Protein AF-A0AA88V4Z5-F1 (afdb_monomer_lite)

InterPro domains:
  IPR004263 Exostosin-like [PTHR11062] (45-236)
  IPR040911 Exostosin, GT47 domain [PF03016] (46-236)

Sequence (238 aa):
MAVNQLSLLLFRSLLAIATITSAVAGATPYLSPTTLFPNYQKMLTTFKIYTYAPPSQFTPTVTTQPESLFTTSLLASPFVTQDPEEAHLFFLPFHPDLPTRSLARQVRENRQNLPYWNRTLEADHVFLSLSGIDYSSDRNSLELKKNSVQISHFPTTYGHFIPHKDITLPPLNPSPLAHPHAPPANKTAMYLGYMRSDGLPEESSIVNELINDPDFVIESQPSDGLGYMGNSKFCLFV

Structure (mmCIF, N/CA/C/O backbone):
data_AF-A0AA88V4Z5-F1
#
_entry.id   AF-A0AA88V4Z5-F1
#
loop_
_atom_site.group_PDB
_atom_site.id
_atom_site.type_symbol
_atom_site.label_atom_id
_atom_site.label_alt_id
_atom_site.label_comp_id
_atom_site.label_asym_id
_atom_site.label_entity_id
_atom_site.label_seq_id
_atom_site.pdbx_PDB_ins_code
_atom_site.Cartn_x
_atom_site.Cartn_y
_atom_site.Cartn_z
_atom_site.occupancy
_atom_site.B_iso_or_equiv
_atom_site.auth_seq_id
_atom_site.auth_comp_id
_atom_site.auth_asym_id
_atom_site.auth_atom_id
_atom_site.pdbx_PDB_model_num
ATOM 1 N N . MET A 1 1 ? 1.302 -72.164 5.631 1.00 47.47 1 MET A N 1
ATOM 2 C CA . MET A 1 1 ? 1.936 -70.877 5.270 1.00 47.47 1 MET A CA 1
ATOM 3 C C . MET A 1 1 ? 0.871 -69.788 5.288 1.00 47.47 1 MET A C 1
ATOM 5 O O . MET A 1 1 ? 0.237 -69.544 4.275 1.00 47.47 1 MET A O 1
ATOM 9 N N . ALA A 1 2 ? 0.615 -69.196 6.454 1.00 54.47 2 ALA A N 1
ATOM 10 C CA . ALA A 1 2 ? -0.343 -68.103 6.623 1.00 54.47 2 ALA A CA 1
ATOM 11 C C . ALA A 1 2 ? 0.432 -66.837 7.001 1.00 54.47 2 ALA A C 1
ATOM 13 O O . ALA A 1 2 ? 0.341 -66.330 8.114 1.00 54.47 2 ALA A O 1
ATOM 14 N N . VAL A 1 3 ? 1.273 -66.368 6.077 1.00 51.56 3 VAL A N 1
ATOM 15 C CA . VAL A 1 3 ? 1.913 -65.061 6.207 1.00 51.56 3 VAL A CA 1
ATOM 16 C C . VAL A 1 3 ? 0.928 -64.029 5.660 1.00 51.56 3 VAL A C 1
ATOM 18 O O . VAL A 1 3 ? 0.865 -63.738 4.474 1.00 51.56 3 VAL A O 1
ATOM 21 N N . ASN A 1 4 ? 0.151 -63.499 6.603 1.00 57.75 4 ASN A N 1
ATOM 22 C CA . ASN A 1 4 ? 0.172 -62.068 6.875 1.00 57.75 4 ASN A CA 1
ATOM 23 C C . ASN A 1 4 ? -0.562 -61.155 5.870 1.00 57.75 4 ASN A C 1
ATOM 25 O O . ASN A 1 4 ? -0.005 -60.176 5.374 1.00 57.75 4 ASN A O 1
ATOM 29 N N . GLN A 1 5 ? -1.863 -61.404 5.659 1.00 58.75 5 GLN A N 1
ATOM 30 C CA . GLN A 1 5 ? -2.759 -60.405 5.049 1.00 58.75 5 GLN A CA 1
ATOM 31 C C . GLN A 1 5 ? -2.742 -59.063 5.805 1.00 58.75 5 GLN A C 1
ATOM 33 O O . GLN A 1 5 ? -2.861 -58.010 5.184 1.00 58.75 5 GLN A O 1
ATOM 38 N N . LEU A 1 6 ? -2.509 -59.086 7.124 1.00 57.78 6 LEU A N 1
ATOM 39 C CA . LEU A 1 6 ? -2.385 -57.881 7.946 1.00 57.78 6 LEU A CA 1
ATOM 40 C C . LEU A 1 6 ? -1.129 -57.062 7.593 1.00 57.78 6 LEU A C 1
ATOM 42 O O . LEU A 1 6 ? -1.199 -55.841 7.492 1.00 57.78 6 LEU A O 1
ATOM 46 N N . SER A 1 7 ? 0.001 -57.724 7.318 1.00 58.66 7 SER A N 1
ATOM 47 C CA . SER A 1 7 ? 1.228 -57.063 6.846 1.00 58.66 7 SER A CA 1
ATOM 48 C C . SER A 1 7 ? 1.073 -56.464 5.451 1.00 58.66 7 SER A C 1
ATOM 50 O O . SER A 1 7 ? 1.591 -55.377 5.211 1.00 58.66 7 SER A O 1
ATOM 52 N N . LEU A 1 8 ? 0.321 -57.111 4.555 1.00 58.69 8 LEU A N 1
ATOM 53 C CA . LEU A 1 8 ? 0.062 -56.577 3.216 1.00 58.69 8 LEU A CA 1
ATOM 54 C C . LEU A 1 8 ? -0.839 -55.328 3.260 1.00 58.69 8 LEU A C 1
ATOM 56 O O . LEU A 1 8 ? -0.632 -54.386 2.495 1.00 58.69 8 LEU A O 1
ATOM 60 N N . LEU A 1 9 ? -1.809 -55.301 4.181 1.00 58.69 9 LEU A N 1
ATOM 61 C CA . LEU A 1 9 ? -2.682 -54.149 4.428 1.00 58.69 9 LEU A CA 1
ATOM 62 C C . LEU A 1 9 ? -1.917 -52.978 5.063 1.00 58.69 9 LEU A C 1
ATOM 64 O O . LEU A 1 9 ? -2.055 -51.850 4.595 1.00 58.69 9 LEU A O 1
ATOM 68 N N . LEU A 1 10 ? -1.054 -53.250 6.048 1.00 57.78 10 LEU A N 1
ATOM 69 C CA . LEU A 1 10 ? -0.175 -52.248 6.666 1.00 57.78 10 LEU A CA 1
ATOM 70 C C . LEU A 1 10 ? 0.829 -51.661 5.664 1.00 57.78 10 LEU A C 1
ATOM 72 O O . LEU A 1 10 ? 1.075 -50.457 5.663 1.00 57.78 10 LEU A O 1
ATOM 76 N N . PHE A 1 11 ? 1.379 -52.485 4.768 1.00 58.12 11 PHE A N 1
ATOM 77 C CA . PHE A 1 11 ? 2.300 -52.010 3.736 1.00 58.12 11 PHE A CA 1
ATOM 78 C C . PHE A 1 11 ? 1.586 -51.127 2.705 1.00 58.12 11 PHE A C 1
ATOM 80 O O . PHE A 1 11 ? 2.115 -50.093 2.308 1.00 58.12 11 PHE A O 1
ATOM 87 N N . ARG A 1 12 ? 0.347 -51.473 2.325 1.00 55.50 12 ARG A N 1
ATOM 88 C CA . ARG A 1 12 ? -0.484 -50.634 1.446 1.00 55.50 12 ARG A CA 1
ATOM 89 C C . ARG A 1 12 ? -0.914 -49.326 2.111 1.00 55.50 12 ARG A C 1
ATOM 91 O O . ARG A 1 12 ? -0.926 -48.305 1.430 1.00 55.50 12 ARG A O 1
ATOM 98 N N . SER A 1 13 ? -1.211 -49.321 3.414 1.00 57.03 13 SER A N 1
ATOM 99 C CA . SER A 1 13 ? -1.521 -48.079 4.133 1.00 57.03 13 SER A CA 1
ATOM 100 C C . SER A 1 13 ? -0.293 -47.182 4.282 1.00 57.03 13 SER A C 1
ATOM 102 O O . SER A 1 13 ? -0.398 -45.978 4.082 1.00 57.03 13 SER A O 1
ATOM 104 N N . LEU A 1 14 ? 0.883 -47.752 4.566 1.00 53.84 14 LEU A N 1
ATOM 105 C CA . LEU A 1 14 ? 2.141 -47.001 4.649 1.00 53.84 14 LEU A CA 1
ATOM 106 C C . LEU A 1 14 ? 2.545 -46.408 3.294 1.00 53.84 14 LEU A C 1
ATOM 108 O O . LEU A 1 14 ? 2.976 -45.259 3.243 1.00 53.84 14 LEU A O 1
ATOM 112 N N . LEU A 1 15 ? 2.344 -47.146 2.197 1.00 53.41 15 LEU A N 1
ATOM 113 C CA . LEU A 1 15 ? 2.602 -46.641 0.847 1.00 53.41 15 LEU A CA 1
ATOM 114 C C . LEU A 1 15 ? 1.628 -45.516 0.467 1.00 53.41 15 LEU A C 1
ATOM 116 O O . LEU A 1 15 ? 2.058 -44.517 -0.099 1.00 53.41 15 LEU A O 1
ATOM 120 N N . ALA A 1 16 ? 0.349 -45.631 0.848 1.00 50.69 16 ALA A N 1
ATOM 121 C CA . ALA A 1 16 ? -0.643 -44.574 0.652 1.00 50.69 16 ALA A CA 1
ATOM 122 C C . ALA A 1 16 ? -0.295 -43.301 1.448 1.00 50.69 16 ALA A C 1
ATOM 124 O O . ALA A 1 16 ? -0.369 -42.196 0.912 1.00 50.69 16 ALA A O 1
ATOM 125 N N . ILE A 1 17 ? 0.155 -43.443 2.700 1.00 50.66 17 ILE A N 1
ATOM 126 C CA . ILE A 1 17 ? 0.590 -42.313 3.535 1.00 50.66 17 ILE A CA 1
ATOM 127 C C . ILE A 1 17 ? 1.852 -41.655 2.950 1.00 50.66 17 ILE A C 1
ATOM 129 O O . ILE A 1 17 ? 1.919 -40.429 2.894 1.00 50.66 17 ILE A O 1
ATOM 133 N N . ALA A 1 18 ? 2.808 -42.440 2.440 1.00 49.03 18 ALA A N 1
ATOM 134 C CA . ALA A 1 18 ? 4.024 -41.927 1.803 1.00 49.03 18 ALA A CA 1
ATOM 135 C C . ALA A 1 18 ? 3.753 -41.196 0.473 1.00 49.03 18 ALA A C 1
ATOM 137 O O . ALA A 1 18 ? 4.437 -40.222 0.154 1.00 49.03 18 ALA A O 1
ATOM 138 N N . THR A 1 19 ? 2.740 -41.617 -0.294 1.00 46.00 19 THR A N 1
ATOM 139 C CA . THR A 1 19 ? 2.302 -40.901 -1.507 1.00 46.00 19 THR A CA 1
ATOM 140 C C . THR A 1 19 ? 1.543 -39.607 -1.199 1.00 46.00 19 THR A C 1
ATOM 142 O O . THR A 1 19 ? 1.613 -38.661 -1.978 1.00 46.00 19 THR A O 1
ATOM 145 N N . ILE A 1 20 ? 0.856 -39.523 -0.053 1.00 46.56 20 ILE A N 1
ATOM 146 C CA . ILE A 1 20 ? 0.153 -38.300 0.368 1.00 46.56 20 ILE A CA 1
ATOM 147 C C . ILE A 1 20 ? 1.149 -37.249 0.878 1.00 46.56 20 ILE A C 1
ATOM 149 O O . ILE A 1 20 ? 0.998 -36.068 0.574 1.00 46.56 20 ILE A O 1
ATOM 153 N N . THR A 1 21 ? 2.204 -37.647 1.598 1.00 45.34 21 THR A N 1
ATOM 154 C CA . THR A 1 21 ? 3.214 -36.700 2.106 1.00 45.34 21 THR A CA 1
ATOM 155 C C . THR A 1 21 ? 4.129 -36.141 1.016 1.00 45.34 21 THR A C 1
ATOM 157 O O . THR A 1 21 ? 4.573 -35.000 1.124 1.00 45.34 21 THR A O 1
ATOM 160 N N . SER A 1 22 ? 4.374 -36.890 -0.061 1.00 45.12 22 SER A N 1
ATOM 161 C CA . SER A 1 22 ? 5.222 -36.441 -1.177 1.00 45.12 22 SER A CA 1
ATOM 162 C C . SER A 1 22 ? 4.511 -35.495 -2.155 1.00 45.12 22 SER A C 1
ATOM 164 O O . SER A 1 22 ? 5.173 -34.664 -2.772 1.00 45.12 22 SER A O 1
ATOM 166 N N . ALA A 1 23 ? 3.176 -35.526 -2.237 1.00 45.12 23 ALA A N 1
ATOM 167 C CA . ALA A 1 23 ? 2.403 -34.569 -3.037 1.00 45.12 23 ALA A CA 1
ATOM 168 C C . ALA A 1 23 ? 2.295 -33.170 -2.391 1.00 45.12 23 ALA A C 1
ATOM 170 O O . ALA A 1 23 ? 2.072 -32.183 -3.088 1.00 45.12 23 ALA A O 1
ATOM 171 N N . VAL A 1 24 ? 2.477 -33.064 -1.069 1.00 48.62 24 VAL A N 1
ATOM 172 C CA . VAL A 1 24 ? 2.374 -31.795 -0.317 1.00 48.62 24 VAL A CA 1
ATOM 173 C C . VAL A 1 24 ? 3.693 -31.006 -0.312 1.00 48.62 24 VAL A C 1
ATOM 175 O O . VAL A 1 24 ? 3.704 -29.817 -0.014 1.00 48.62 24 VAL A O 1
ATOM 178 N N . ALA A 1 25 ? 4.813 -31.625 -0.695 1.00 49.62 25 ALA A N 1
ATOM 179 C CA . ALA A 1 25 ? 6.139 -31.009 -0.601 1.00 49.62 25 ALA A CA 1
ATOM 180 C C . ALA A 1 25 ? 6.528 -30.101 -1.792 1.00 49.62 25 ALA A C 1
ATOM 182 O O . ALA A 1 25 ? 7.633 -29.566 -1.799 1.00 49.62 25 ALA A O 1
ATOM 183 N N . GLY A 1 26 ? 5.669 -29.938 -2.806 1.00 52.84 26 GLY A N 1
ATOM 184 C CA . GLY A 1 26 ? 6.081 -29.365 -4.098 1.00 52.84 26 GLY A CA 1
ATOM 185 C C . GLY A 1 26 ? 5.615 -27.945 -4.429 1.00 52.84 26 GLY A C 1
ATOM 186 O O . GLY A 1 26 ? 6.200 -27.324 -5.310 1.00 52.84 26 GLY A O 1
ATOM 187 N N . ALA A 1 27 ? 4.584 -27.411 -3.771 1.00 47.66 27 ALA A N 1
ATOM 188 C CA . ALA A 1 27 ? 4.047 -26.095 -4.116 1.00 47.66 27 ALA A CA 1
ATOM 189 C C . ALA A 1 27 ? 4.123 -25.164 -2.910 1.00 47.66 27 ALA A C 1
ATOM 191 O O . ALA A 1 27 ? 3.498 -25.411 -1.878 1.00 47.66 27 ALA A O 1
ATOM 192 N N . THR A 1 28 ? 4.890 -24.080 -3.042 1.00 51.41 28 THR A N 1
ATOM 193 C CA . THR A 1 28 ? 4.849 -22.997 -2.061 1.00 51.41 28 THR A CA 1
ATOM 194 C C . THR A 1 28 ? 3.406 -22.474 -1.976 1.00 51.41 28 THR A C 1
ATOM 196 O O . THR A 1 28 ? 2.699 -22.467 -2.991 1.00 51.41 28 THR A O 1
ATOM 199 N N . PRO A 1 29 ? 2.936 -22.023 -0.799 1.00 50.34 29 PRO A N 1
ATOM 200 C CA . PRO A 1 29 ? 1.556 -21.557 -0.616 1.00 50.34 29 PRO A CA 1
ATOM 201 C C . PRO A 1 29 ? 1.127 -20.482 -1.631 1.00 50.34 29 PRO A C 1
ATOM 203 O O . PRO A 1 29 ? -0.054 -20.335 -1.922 1.00 50.34 29 PRO A O 1
ATOM 206 N N . TYR A 1 30 ? 2.098 -19.753 -2.185 1.00 45.88 30 TYR A N 1
ATOM 207 C CA . TYR A 1 30 ? 1.914 -18.669 -3.145 1.00 45.88 30 TYR A CA 1
ATOM 208 C C . TYR A 1 30 ? 1.779 -19.121 -4.610 1.00 45.88 30 TYR A C 1
ATOM 210 O O . TYR A 1 30 ? 1.342 -18.332 -5.440 1.00 45.88 30 TYR A O 1
ATOM 218 N N . LEU A 1 31 ? 2.142 -20.365 -4.949 1.00 44.66 31 LEU A N 1
ATOM 219 C CA . LEU A 1 31 ? 2.149 -20.881 -6.330 1.00 44.66 31 LEU A CA 1
ATOM 220 C C . LEU A 1 31 ? 1.059 -21.921 -6.605 1.00 44.66 31 LEU A C 1
ATOM 222 O O . LEU A 1 31 ? 0.917 -22.391 -7.731 1.00 44.66 31 LEU A O 1
ATOM 226 N N . SER A 1 32 ? 0.286 -22.291 -5.589 1.00 47.22 32 SER A N 1
ATOM 227 C CA . SER A 1 32 ? -0.832 -23.213 -5.728 1.00 47.22 32 SER A CA 1
ATOM 228 C C . SER A 1 32 ? -2.128 -22.423 -5.936 1.00 47.22 32 SER A C 1
ATOM 230 O O . SER A 1 32 ? -2.599 -21.773 -4.998 1.00 47.22 32 SER A O 1
ATOM 232 N N . PRO A 1 33 ? -2.772 -22.505 -7.118 1.00 50.09 33 PRO A N 1
ATOM 233 C CA . PRO A 1 33 ? -4.077 -21.884 -7.343 1.00 50.09 33 PRO A CA 1
ATOM 234 C C . PRO A 1 33 ? -5.101 -22.366 -6.310 1.00 50.09 33 PRO A C 1
ATOM 236 O O . PRO A 1 33 ? -5.931 -21.597 -5.843 1.00 50.09 33 PRO A O 1
ATOM 239 N N . THR A 1 34 ? -4.992 -23.626 -5.876 1.00 53.81 34 THR A N 1
ATOM 240 C CA . THR A 1 34 ? -5.849 -24.213 -4.837 1.00 53.81 34 THR A CA 1
ATOM 241 C C . THR A 1 34 ? -5.626 -23.645 -3.433 1.00 53.81 34 THR A C 1
ATOM 243 O O . THR A 1 34 ? -6.523 -23.751 -2.603 1.00 53.81 34 THR A O 1
ATOM 246 N N . THR A 1 35 ? -4.482 -23.011 -3.157 1.00 53.09 35 THR A N 1
ATOM 247 C CA . THR A 1 35 ? -4.238 -22.299 -1.890 1.00 53.09 35 THR A CA 1
ATOM 248 C C . THR A 1 35 ? -4.858 -20.894 -1.896 1.00 53.09 35 THR A C 1
ATOM 250 O O . THR A 1 35 ? -5.197 -20.376 -0.834 1.00 53.09 35 THR A O 1
ATOM 253 N N . LEU A 1 36 ? -5.070 -20.303 -3.081 1.00 52.56 36 LEU A N 1
ATOM 254 C CA . LEU A 1 36 ? -5.568 -18.934 -3.292 1.00 52.56 36 LEU A CA 1
ATOM 255 C C . LEU A 1 36 ? -6.948 -18.855 -4.002 1.00 52.56 36 LEU A C 1
ATOM 257 O O . LEU A 1 36 ? -7.293 -17.817 -4.563 1.00 52.56 36 LEU A O 1
ATOM 261 N N . PHE A 1 37 ? -7.789 -19.897 -3.921 1.00 57.19 37 PHE A N 1
ATOM 262 C CA . PHE A 1 37 ? -9.215 -19.865 -4.321 1.00 57.19 37 PHE A CA 1
ATOM 263 C C . PHE A 1 37 ? -10.155 -19.947 -3.092 1.00 57.19 37 PHE A C 1
ATOM 265 O O . PHE A 1 37 ? -9.867 -20.660 -2.136 1.00 57.19 37 PHE A O 1
ATOM 272 N N . PRO A 1 38 ? -11.346 -19.316 -3.111 1.00 53.94 38 PRO A N 1
ATOM 273 C CA . PRO A 1 38 ? -11.623 -17.918 -2.841 1.00 53.94 38 PRO A CA 1
ATOM 274 C C . PRO A 1 38 ? -12.322 -17.769 -1.478 1.00 53.94 38 PRO A C 1
ATOM 276 O O . PRO A 1 38 ? -13.546 -17.849 -1.382 1.00 53.94 38 PRO A O 1
ATOM 279 N N . ASN A 1 39 ? -11.587 -17.397 -0.431 1.00 65.50 39 ASN A N 1
ATOM 280 C CA . ASN A 1 39 ? -12.240 -16.746 0.709 1.00 65.50 39 ASN A CA 1
ATOM 281 C C . ASN A 1 39 ? -12.591 -15.287 0.389 1.00 65.50 39 ASN A C 1
ATOM 283 O O . ASN A 1 39 ? -12.909 -14.542 1.299 1.00 65.50 39 ASN A O 1
ATOM 287 N N . TYR A 1 40 ? -12.551 -14.866 -0.882 1.00 75.31 40 TYR A N 1
ATOM 288 C CA . TYR A 1 40 ? -12.901 -13.514 -1.311 1.00 75.31 40 TYR A CA 1
ATOM 289 C C . TYR A 1 40 ? -14.275 -13.098 -0.781 1.00 75.31 40 TYR A C 1
ATOM 291 O O . TYR A 1 40 ? -14.387 -12.056 -0.154 1.00 75.31 40 TYR A O 1
ATOM 299 N N . GLN A 1 41 ? -15.291 -13.955 -0.923 1.00 81.06 41 GLN A N 1
ATOM 300 C CA . GLN A 1 41 ? -16.634 -13.669 -0.402 1.00 81.06 41 GLN A CA 1
ATOM 301 C C . GLN A 1 41 ? -16.648 -13.525 1.125 1.00 81.06 41 GLN A C 1
ATOM 303 O O . GLN A 1 41 ? -17.302 -12.636 1.659 1.00 81.06 41 GLN A O 1
ATOM 308 N N . LYS A 1 42 ? -15.879 -14.355 1.841 1.00 85.56 42 LYS A N 1
ATOM 309 C CA . LYS A 1 42 ? -15.724 -14.217 3.291 1.00 85.56 42 LYS A CA 1
ATOM 310 C C . LYS A 1 42 ? -14.997 -12.920 3.638 1.00 85.56 42 LYS A C 1
ATOM 312 O O . LYS A 1 42 ? -15.505 -12.160 4.447 1.00 85.56 42 LYS A O 1
ATOM 317 N N . MET A 1 43 ? -13.883 -12.629 2.971 1.00 88.38 43 MET A N 1
ATOM 318 C CA . MET A 1 43 ? -13.082 -11.412 3.102 1.00 88.38 43 MET A CA 1
ATOM 319 C C . MET A 1 43 ? -13.944 -10.162 2.898 1.00 88.38 43 MET A C 1
ATOM 321 O O . MET A 1 43 ? -13.906 -9.291 3.755 1.00 88.38 43 MET A O 1
ATOM 325 N N . LEU A 1 44 ? -14.819 -10.126 1.883 1.00 86.81 44 LEU A N 1
ATOM 326 C CA . LEU A 1 44 ? -15.784 -9.035 1.670 1.00 86.81 44 LEU A CA 1
ATOM 327 C C . LEU A 1 44 ? -16.639 -8.714 2.906 1.00 86.81 44 LEU A C 1
ATOM 329 O O . LEU A 1 44 ? -17.056 -7.572 3.082 1.00 86.81 44 LEU A O 1
ATOM 333 N N . THR A 1 45 ? -16.902 -9.711 3.752 1.00 89.00 45 THR A N 1
ATOM 334 C CA . THR A 1 45 ? -17.736 -9.566 4.954 1.00 89.00 45 THR A CA 1
ATOM 335 C C . THR A 1 45 ? -16.934 -9.450 6.251 1.00 89.00 45 THR A C 1
ATOM 337 O O . THR A 1 45 ? -17.346 -8.726 7.156 1.00 89.00 45 THR A O 1
ATOM 340 N N . THR A 1 46 ? -15.797 -10.144 6.358 1.00 92.94 46 THR A N 1
ATOM 341 C CA . THR A 1 46 ? -15.034 -10.278 7.605 1.00 92.94 46 THR A CA 1
ATOM 342 C C . THR A 1 46 ? -13.843 -9.350 7.681 1.00 92.94 46 THR A C 1
ATOM 344 O O . THR A 1 46 ? -13.416 -9.025 8.778 1.00 92.94 46 THR A O 1
ATOM 347 N N . PHE A 1 47 ? -13.260 -8.966 6.548 1.00 94.81 47 PHE A N 1
ATOM 348 C CA . PHE A 1 47 ? -12.079 -8.122 6.550 1.00 94.81 47 PHE A CA 1
ATOM 349 C C . PHE A 1 47 ? -12.464 -6.698 6.913 1.00 94.81 47 PHE A C 1
ATOM 351 O O . PHE A 1 47 ? -13.396 -6.128 6.342 1.00 94.81 47 PHE A O 1
ATOM 358 N N . LYS A 1 48 ? -11.746 -6.144 7.886 1.00 97.19 48 LYS A N 1
ATOM 359 C CA . LYS A 1 48 ? -12.030 -4.828 8.437 1.00 97.19 48 LYS A CA 1
ATOM 360 C C . LYS A 1 48 ? -10.778 -3.980 8.505 1.00 97.19 48 LYS A C 1
ATOM 362 O O . LYS A 1 48 ? -9.716 -4.457 8.899 1.00 97.19 48 LYS A O 1
ATOM 367 N N . ILE A 1 49 ? -10.934 -2.720 8.142 1.00 96.44 49 ILE A N 1
ATOM 368 C CA . ILE A 1 49 ? -9.908 -1.695 8.154 1.00 96.44 49 ILE A CA 1
ATOM 369 C C . ILE A 1 49 ? -10.403 -0.589 9.078 1.00 96.44 4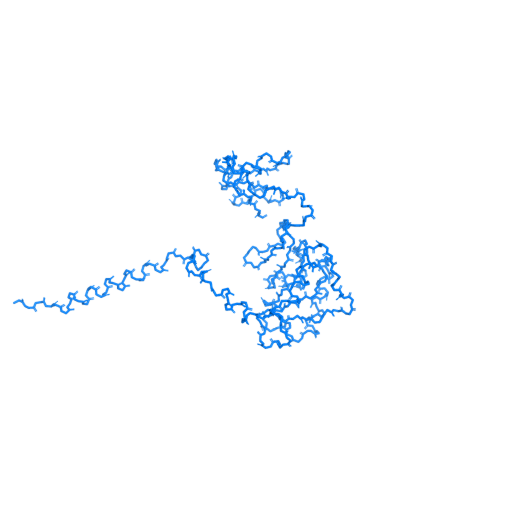9 ILE A C 1
ATOM 371 O O . ILE A 1 49 ? -11.445 0.016 8.825 1.00 96.44 49 ILE A O 1
ATOM 375 N N . TYR A 1 50 ? -9.661 -0.317 10.144 1.00 95.31 50 TYR A N 1
ATOM 376 C CA . TYR A 1 50 ? -9.912 0.859 10.965 1.00 95.31 50 TYR A CA 1
ATOM 377 C C . TYR A 1 50 ? -9.178 2.045 10.361 1.00 95.31 50 TYR A C 1
ATOM 379 O O . TYR A 1 50 ? -7.988 1.977 10.055 1.00 95.31 50 TYR A O 1
ATOM 387 N N . THR A 1 51 ? -9.878 3.154 10.193 1.00 92.19 51 THR A N 1
ATOM 388 C CA . THR A 1 51 ? -9.303 4.377 9.638 1.00 92.19 51 THR A CA 1
ATOM 389 C C . THR A 1 51 ? -9.022 5.342 10.775 1.00 92.19 51 THR A C 1
ATOM 391 O O . THR A 1 51 ? -9.951 5.743 11.479 1.00 92.19 51 THR A O 1
ATOM 394 N N . TYR A 1 52 ? -7.766 5.754 10.955 1.00 88.75 52 TYR A N 1
ATOM 395 C CA . TYR A 1 52 ? -7.505 6.859 11.873 1.00 88.75 52 TYR A CA 1
ATOM 396 C C . TYR A 1 52 ? -8.171 8.132 11.363 1.00 88.75 52 TYR A C 1
ATOM 398 O O . TYR A 1 52 ? -8.247 8.365 10.154 1.00 88.75 52 TYR A O 1
ATOM 406 N N . ALA A 1 53 ? -8.637 8.961 12.297 1.00 79.62 53 ALA A N 1
ATOM 407 C CA . ALA A 1 53 ? -9.185 10.254 11.944 1.00 79.62 53 ALA A CA 1
ATOM 408 C C . ALA A 1 53 ? -8.110 11.061 11.195 1.00 79.62 53 ALA A C 1
ATOM 410 O O . ALA A 1 53 ? -6.982 11.173 11.691 1.00 79.62 53 ALA A O 1
ATOM 411 N N . PRO A 1 54 ? -8.427 11.611 10.011 1.00 66.00 54 PRO A N 1
ATOM 412 C CA . PRO A 1 54 ? -7.515 12.521 9.354 1.00 66.00 54 PRO A CA 1
ATOM 413 C C . PRO A 1 54 ? -7.196 13.697 10.281 1.00 66.00 54 PRO A C 1
ATOM 415 O O . PRO A 1 54 ? -8.085 14.156 11.009 1.00 66.00 54 PRO A O 1
ATOM 418 N N . PRO A 1 55 ? -5.968 14.245 10.248 1.00 55.22 55 PRO A N 1
ATOM 419 C 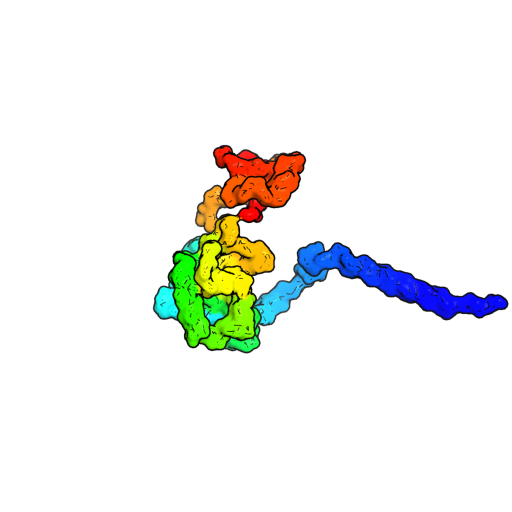CA . PRO A 1 55 ? -5.760 15.582 10.786 1.00 55.22 55 PRO A CA 1
ATOM 420 C C . PRO A 1 55 ? -6.784 16.520 10.130 1.00 55.22 55 PRO A C 1
ATOM 422 O O . PRO A 1 55 ? -7.127 16.330 8.964 1.00 55.22 55 PRO A O 1
ATOM 425 N N . SER A 1 56 ? -7.280 17.520 10.864 1.00 49.31 56 SER A N 1
ATOM 426 C CA . SER A 1 56 ? -8.426 18.397 10.531 1.00 49.31 56 SER A CA 1
ATOM 427 C C . SER A 1 56 ? -8.380 19.130 9.172 1.00 49.31 56 SER A C 1
ATOM 429 O O . SER A 1 56 ? -9.283 19.893 8.846 1.00 49.31 56 SER A O 1
ATOM 431 N N . GLN A 1 57 ? -7.343 18.894 8.373 1.00 49.03 57 GLN A N 1
ATOM 432 C CA . GLN A 1 57 ? -7.056 19.475 7.067 1.00 49.03 57 GLN A CA 1
ATOM 433 C C . GLN A 1 57 ? -7.226 18.472 5.911 1.00 49.03 57 GLN A C 1
ATOM 435 O O . GLN A 1 57 ? -7.248 18.881 4.753 1.00 49.03 57 GLN A O 1
ATOM 440 N N . PHE A 1 58 ? -7.357 17.170 6.190 1.00 53.78 58 PHE A N 1
ATOM 441 C CA . PHE A 1 58 ? -7.494 16.142 5.159 1.00 53.78 58 PHE A CA 1
ATOM 442 C C . PHE A 1 58 ? -8.977 15.867 4.898 1.00 53.78 58 PHE A C 1
ATOM 444 O O . PHE A 1 58 ? -9.581 14.948 5.449 1.00 53.78 58 PHE A O 1
ATOM 451 N N . THR A 1 59 ? -9.585 16.709 4.067 1.00 54.47 59 THR A N 1
ATOM 452 C CA . THR A 1 59 ? -10.874 16.386 3.449 1.00 54.47 59 THR A CA 1
ATOM 453 C C . THR A 1 59 ? -10.583 15.703 2.116 1.00 54.47 59 THR A C 1
ATOM 455 O O . THR A 1 59 ? -10.034 16.352 1.221 1.00 54.47 59 THR A O 1
ATOM 458 N N . PRO A 1 60 ? -10.889 14.400 1.955 1.00 54.81 60 PRO A N 1
ATOM 459 C CA . PRO A 1 60 ? -10.746 13.747 0.665 1.00 54.81 60 PRO A CA 1
ATOM 460 C C . PRO A 1 60 ? -11.715 14.420 -0.307 1.00 54.81 60 PRO A C 1
ATOM 462 O O . PRO A 1 60 ? -12.924 14.211 -0.273 1.00 54.81 60 PRO A O 1
ATOM 465 N N . THR A 1 61 ? -11.174 15.305 -1.137 1.00 52.72 61 THR A N 1
ATOM 466 C CA . THR A 1 61 ? -11.906 15.894 -2.253 1.00 52.72 61 THR A CA 1
ATOM 467 C C . THR A 1 61 ? -11.921 14.847 -3.353 1.00 52.72 61 THR A C 1
ATOM 469 O O . THR A 1 61 ? -10.863 14.310 -3.679 1.00 52.72 61 THR A O 1
ATOM 472 N N . VAL A 1 62 ? -13.094 14.541 -3.912 1.00 57.12 62 VAL A N 1
ATOM 473 C CA . VAL A 1 62 ? -13.217 13.602 -5.035 1.00 57.12 62 VAL A CA 1
ATOM 474 C C . VAL A 1 62 ? -12.521 14.222 -6.249 1.00 57.12 62 VAL A C 1
ATOM 476 O O . VAL A 1 62 ? -13.065 15.113 -6.899 1.00 57.12 62 VAL A O 1
ATOM 479 N N . THR A 1 63 ? -11.295 13.781 -6.523 1.00 61.81 63 THR A N 1
ATOM 480 C CA . THR A 1 63 ? -10.524 14.127 -7.721 1.00 61.81 63 THR A CA 1
ATOM 481 C C . THR A 1 63 ? -10.426 12.895 -8.617 1.00 61.81 63 THR A C 1
ATOM 483 O O . THR A 1 63 ? -10.703 11.772 -8.197 1.00 61.81 63 THR A O 1
ATOM 486 N N . THR A 1 64 ? -10.038 13.079 -9.877 1.00 62.84 64 THR A N 1
ATOM 487 C CA . THR A 1 64 ? -9.815 11.967 -10.818 1.00 62.84 64 THR A CA 1
ATOM 488 C C . THR A 1 64 ? -8.501 11.221 -10.571 1.00 62.84 64 THR A C 1
ATOM 490 O O . THR A 1 64 ? -8.156 10.322 -11.336 1.00 62.84 64 THR A O 1
ATOM 493 N N . GLN A 1 65 ? -7.749 11.583 -9.529 1.00 79.00 65 GLN A N 1
ATOM 494 C CA . GLN A 1 65 ? -6.474 10.949 -9.222 1.00 79.00 65 GLN A CA 1
ATOM 495 C C . GLN A 1 65 ? -6.690 9.606 -8.487 1.00 79.00 65 GLN A C 1
ATOM 497 O O . GLN A 1 65 ? -7.583 9.516 -7.636 1.00 79.00 65 GLN A O 1
ATOM 502 N N . PRO A 1 66 ? -5.898 8.552 -8.776 1.00 83.75 66 PRO A N 1
ATOM 503 C CA . PRO A 1 66 ? -6.065 7.217 -8.211 1.00 83.75 66 PRO A CA 1
ATOM 504 C C . PRO A 1 66 ? -6.089 7.182 -6.688 1.00 83.75 66 PRO A C 1
ATOM 506 O O . PRO A 1 66 ? -6.829 6.393 -6.115 1.00 83.75 66 PRO A O 1
ATOM 509 N N . GLU A 1 67 ? -5.314 8.030 -6.021 1.00 84.75 67 GLU A N 1
ATOM 510 C CA . GLU A 1 67 ? -5.229 8.111 -4.565 1.00 84.75 67 GLU A CA 1
ATOM 511 C C . GLU A 1 67 ? -6.516 8.660 -3.939 1.00 84.75 67 GLU A C 1
ATOM 513 O O . GLU A 1 67 ? -6.971 8.150 -2.910 1.00 84.75 67 GLU A O 1
ATOM 518 N N . SER A 1 68 ? -7.150 9.644 -4.586 1.00 83.94 68 SER A N 1
ATOM 519 C CA . SER A 1 68 ? -8.444 10.181 -4.155 1.00 83.94 68 SER A CA 1
ATOM 520 C C . SER A 1 68 ? -9.560 9.168 -4.397 1.00 83.94 68 SER A C 1
ATOM 522 O O . SER A 1 68 ? -10.378 8.922 -3.506 1.00 83.94 68 SER A O 1
ATOM 524 N N . LEU A 1 69 ? -9.551 8.507 -5.561 1.00 85.19 69 LEU A N 1
ATOM 525 C CA . LEU A 1 69 ? -10.491 7.433 -5.880 1.00 85.19 69 LEU A CA 1
ATOM 526 C C . LEU A 1 69 ? -10.347 6.253 -4.917 1.00 85.19 69 LEU A C 1
ATOM 528 O O . LEU A 1 69 ? -11.356 5.765 -4.408 1.00 85.19 69 LEU A O 1
ATOM 532 N N . PHE A 1 70 ? -9.117 5.825 -4.627 1.00 88.38 70 PHE A N 1
ATOM 533 C CA . PHE A 1 70 ? -8.829 4.773 -3.655 1.00 88.38 70 PHE A CA 1
ATOM 534 C C . PHE A 1 70 ? -9.358 5.152 -2.275 1.00 88.38 70 PHE A C 1
ATOM 536 O O . PHE A 1 70 ? -10.127 4.393 -1.693 1.00 88.38 70 PHE A O 1
ATOM 543 N N . THR A 1 71 ? -9.006 6.342 -1.780 1.00 87.69 71 THR A N 1
ATOM 544 C CA . THR A 1 71 ? -9.415 6.795 -0.445 1.00 87.69 71 THR A CA 1
ATOM 545 C C . THR A 1 71 ? -10.934 6.895 -0.344 1.00 87.69 71 THR A C 1
ATOM 547 O O . THR A 1 71 ? -11.524 6.351 0.583 1.00 87.69 71 THR A O 1
ATOM 550 N N . THR A 1 72 ? -11.592 7.518 -1.325 1.00 86.75 72 THR A N 1
ATOM 551 C CA . THR A 1 72 ? -13.057 7.652 -1.349 1.00 86.75 72 THR A CA 1
ATOM 552 C C . THR A 1 72 ? -13.741 6.287 -1.419 1.00 86.75 72 THR A C 1
ATOM 554 O O . THR A 1 72 ? -14.694 6.036 -0.684 1.00 86.75 72 THR A O 1
ATOM 557 N N . SER A 1 73 ? -13.233 5.378 -2.256 1.00 89.25 73 SER A N 1
ATOM 558 C CA . SER A 1 73 ? -13.785 4.026 -2.397 1.00 89.25 73 SER A CA 1
ATOM 559 C C . SER A 1 73 ? -13.591 3.198 -1.131 1.00 89.25 73 SER A C 1
ATOM 561 O O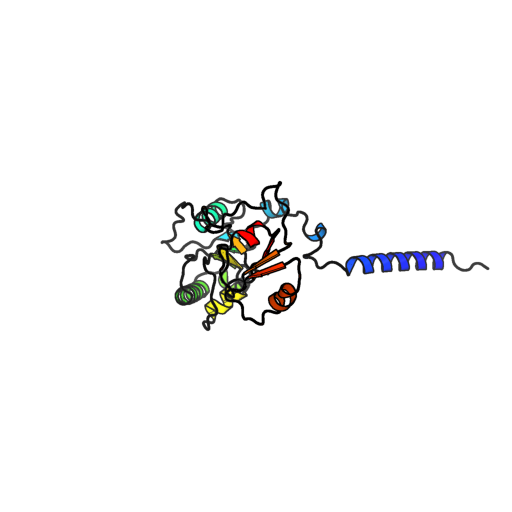 . SER A 1 73 ? -14.518 2.512 -0.713 1.00 89.25 73 SER A O 1
ATOM 563 N N . LEU A 1 74 ? -12.417 3.285 -0.495 1.00 90.19 74 LEU A N 1
ATOM 564 C CA . LEU A 1 74 ? -12.129 2.629 0.777 1.00 90.19 74 LEU A CA 1
ATOM 565 C C . LEU A 1 74 ? -13.078 3.137 1.864 1.00 90.19 74 LEU A C 1
ATOM 567 O O . LEU A 1 74 ? -13.729 2.324 2.511 1.00 90.19 74 LEU A O 1
ATOM 571 N N . LEU A 1 75 ? -13.210 4.456 2.021 1.00 89.12 75 LEU A N 1
ATOM 572 C CA . LEU A 1 75 ? -14.074 5.062 3.038 1.00 89.12 75 LEU A CA 1
ATOM 573 C C . LEU A 1 75 ? -15.564 4.735 2.841 1.00 89.12 75 LEU A C 1
ATOM 575 O O . LEU A 1 75 ? -16.298 4.646 3.820 1.00 89.12 75 LEU A O 1
ATOM 579 N N . ALA A 1 76 ? -16.002 4.523 1.598 1.00 88.94 76 ALA A N 1
ATOM 580 C CA . ALA A 1 76 ? -17.366 4.105 1.267 1.00 88.94 76 ALA A CA 1
ATOM 581 C C . ALA A 1 76 ? -17.575 2.575 1.283 1.00 88.94 76 ALA A C 1
ATOM 583 O O . ALA A 1 76 ? -18.693 2.101 1.070 1.00 88.94 76 ALA A O 1
ATOM 584 N N . SER A 1 77 ? -16.516 1.788 1.489 1.00 90.38 77 SER A N 1
ATOM 585 C CA . SER A 1 77 ? -16.563 0.327 1.401 1.00 90.38 77 SER A CA 1
ATOM 586 C C . SER A 1 77 ? -17.104 -0.331 2.682 1.00 90.38 77 SER A C 1
ATOM 588 O O . SER A 1 77 ? -16.979 0.229 3.773 1.00 90.38 77 SER A O 1
ATOM 590 N N . PRO A 1 78 ? -17.613 -1.577 2.601 1.00 92.19 78 PRO A N 1
ATOM 591 C CA . PRO A 1 78 ? -17.992 -2.358 3.785 1.00 92.19 78 PRO A CA 1
ATOM 592 C C . PRO A 1 78 ? -16.792 -2.813 4.638 1.00 92.19 78 PRO A C 1
ATOM 594 O O . PRO A 1 78 ? -16.986 -3.443 5.684 1.00 92.19 78 PRO A O 1
ATOM 597 N N . PHE A 1 79 ? -15.561 -2.530 4.198 1.00 95.19 79 PHE A N 1
ATOM 598 C CA . PHE A 1 79 ? -14.350 -2.871 4.935 1.00 95.19 79 PHE A CA 1
ATOM 599 C C . PHE A 1 79 ? -14.100 -1.922 6.103 1.00 95.19 79 PHE A C 1
ATOM 601 O O . PHE A 1 79 ? -13.419 -2.308 7.042 1.00 95.19 79 PHE A O 1
ATOM 608 N N . VAL A 1 80 ? -14.630 -0.699 6.093 1.00 94.81 80 VAL A N 1
ATOM 609 C CA . VAL A 1 80 ? -14.364 0.246 7.185 1.00 94.81 80 VAL A CA 1
ATOM 610 C C . VAL A 1 80 ? -15.069 -0.198 8.463 1.00 94.81 80 VAL A C 1
ATOM 612 O O . VAL A 1 80 ? -16.248 -0.555 8.447 1.00 94.81 80 VAL A O 1
ATOM 615 N N . THR A 1 81 ? -14.347 -0.151 9.580 1.00 94.69 81 THR A N 1
ATOM 616 C CA . THR A 1 81 ? -14.905 -0.328 10.924 1.00 94.69 81 THR A CA 1
ATOM 617 C C . THR A 1 81 ? -14.564 0.862 11.816 1.00 94.69 81 THR A C 1
ATOM 619 O O . THR A 1 81 ? -13.533 1.512 11.643 1.00 94.69 81 THR A O 1
ATOM 622 N N . GLN A 1 82 ? -15.450 1.143 12.770 1.00 91.19 82 GLN A N 1
ATOM 623 C CA . GLN A 1 82 ? -15.205 2.078 13.871 1.00 91.19 82 GLN A CA 1
ATOM 624 C C . GLN A 1 82 ? -14.686 1.358 15.122 1.00 91.19 82 GLN A C 1
ATOM 626 O O . GLN A 1 82 ? -14.229 2.021 16.049 1.00 91.19 82 GLN A O 1
ATOM 631 N N . ASP A 1 83 ? -14.754 0.023 15.150 1.00 93.94 83 ASP A N 1
ATOM 632 C CA . ASP A 1 83 ? -14.213 -0.792 16.231 1.00 93.94 83 ASP A CA 1
ATOM 633 C C . ASP A 1 83 ? -12.786 -1.257 15.874 1.00 93.94 83 ASP A C 1
ATOM 635 O O . ASP A 1 83 ? -12.607 -2.084 14.974 1.00 93.94 83 ASP A O 1
ATOM 639 N N . PRO A 1 84 ? -11.749 -0.727 16.541 1.00 92.94 84 PRO A N 1
ATOM 640 C CA . PRO A 1 84 ? -10.363 -1.107 16.284 1.00 92.94 84 PRO A CA 1
ATOM 641 C C . PRO A 1 84 ? -10.038 -2.556 16.682 1.00 92.94 84 PRO A C 1
ATOM 643 O O . PRO A 1 84 ? -9.055 -3.105 16.175 1.00 92.94 84 PRO A O 1
ATOM 646 N N . GLU A 1 85 ? -10.844 -3.192 17.539 1.00 93.31 85 GLU A N 1
ATOM 647 C CA . GLU A 1 85 ? -10.658 -4.595 17.939 1.00 93.31 85 GLU A CA 1
ATOM 648 C C . GLU A 1 85 ? -11.103 -5.572 16.839 1.00 93.31 85 GLU A C 1
ATOM 650 O O . GLU A 1 85 ? -10.565 -6.672 16.723 1.00 93.31 85 GLU A O 1
ATOM 655 N N . GLU A 1 86 ? -12.027 -5.160 15.966 1.00 95.00 86 GLU A N 1
ATOM 656 C CA . GLU A 1 86 ? -12.410 -5.933 14.776 1.00 95.00 86 GLU A CA 1
ATOM 657 C C . GLU A 1 86 ? -11.434 -5.735 13.602 1.00 95.00 86 GLU A C 1
ATOM 659 O O . GLU A 1 86 ? -11.492 -6.448 12.594 1.00 95.00 86 GLU A O 1
ATOM 664 N N . ALA A 1 87 ? -10.553 -4.736 13.695 1.00 96.06 87 ALA A N 1
ATOM 665 C CA . ALA A 1 87 ? -9.726 -4.287 12.588 1.00 96.06 87 ALA A CA 1
ATOM 666 C C . ALA A 1 87 ? -8.536 -5.213 12.323 1.00 96.06 87 ALA A C 1
ATOM 668 O O . ALA A 1 87 ? -7.684 -5.448 13.183 1.00 96.06 87 ALA A O 1
ATOM 669 N N . HIS A 1 88 ? -8.426 -5.646 11.071 1.00 95.69 88 HIS A N 1
ATOM 670 C CA . HIS A 1 88 ? -7.309 -6.434 10.562 1.00 95.69 88 HIS A CA 1
ATOM 671 C C . HIS A 1 88 ? -6.156 -5.536 10.115 1.00 95.69 88 HIS A C 1
ATOM 673 O O . HIS A 1 88 ? -5.003 -5.905 10.297 1.00 95.69 88 HIS A O 1
ATOM 679 N N . LEU A 1 89 ? -6.476 -4.369 9.545 1.00 96.25 89 LEU A N 1
ATOM 680 C CA . LEU A 1 89 ? -5.509 -3.348 9.150 1.00 96.25 89 LEU A CA 1
ATOM 681 C C . LEU A 1 89 ? -5.925 -1.968 9.660 1.00 96.25 89 LEU A C 1
ATOM 683 O O . LEU A 1 89 ? -7.108 -1.696 9.885 1.00 96.25 89 LEU A O 1
ATOM 687 N N . PHE A 1 90 ? -4.946 -1.078 9.765 1.00 95.81 90 PHE A N 1
ATOM 688 C CA . PHE A 1 90 ? -5.134 0.325 10.091 1.00 95.81 90 PHE A CA 1
ATOM 689 C C . PHE A 1 90 ? -4.738 1.222 8.932 1.00 95.81 90 PHE A C 1
ATOM 691 O O . PHE A 1 90 ? -3.576 1.266 8.536 1.00 95.81 90 PHE A O 1
ATOM 698 N N . PHE A 1 91 ? -5.684 1.998 8.423 1.00 94.38 91 PHE A N 1
ATOM 699 C CA . PHE A 1 91 ? -5.398 2.975 7.387 1.00 94.38 91 PHE A CA 1
ATOM 700 C C . PHE A 1 91 ? -4.932 4.304 7.987 1.00 94.38 91 PHE A C 1
ATOM 702 O O . PHE A 1 91 ? -5.597 4.889 8.851 1.00 94.38 91 PHE A O 1
ATOM 709 N N . LEU A 1 92 ? -3.789 4.779 7.498 1.00 89.19 92 LEU A N 1
ATOM 710 C CA . LEU A 1 92 ? -3.143 6.020 7.894 1.00 89.19 92 LEU A CA 1
ATOM 711 C C . LEU A 1 92 ? -3.425 7.127 6.866 1.00 89.19 92 LEU A C 1
ATOM 713 O O . LEU A 1 92 ? -2.999 7.013 5.714 1.00 89.19 92 LEU A O 1
ATOM 717 N N . PRO A 1 93 ? -4.078 8.231 7.267 1.00 75.94 93 PRO A N 1
ATOM 718 C CA . PRO A 1 93 ? -4.416 9.337 6.374 1.00 75.94 93 PRO A CA 1
ATOM 719 C C . PRO A 1 93 ? -3.220 10.285 6.187 1.00 75.94 93 PRO A C 1
ATOM 721 O O . PRO A 1 93 ? -3.284 11.469 6.521 1.00 75.94 93 PRO A O 1
ATOM 724 N N . PHE A 1 94 ? -2.089 9.763 5.712 1.00 81.50 94 PHE A N 1
ATOM 725 C CA . PHE A 1 94 ? -0.939 10.597 5.365 1.00 81.50 94 PHE A CA 1
ATOM 726 C C . PHE A 1 94 ? -1.225 11.372 4.089 1.00 81.50 94 PHE A C 1
ATOM 728 O O . PHE A 1 94 ? -1.887 10.872 3.180 1.00 81.50 94 PHE A O 1
ATOM 735 N N . HIS A 1 95 ? -0.673 12.582 3.996 1.00 81.69 95 HIS A N 1
ATOM 736 C CA . HIS A 1 95 ? -0.615 13.235 2.701 1.00 81.69 95 HIS A CA 1
ATOM 737 C C . HIS A 1 95 ? 0.331 12.419 1.801 1.00 81.69 95 HIS A C 1
ATOM 739 O O . HIS A 1 95 ? 1.471 12.159 2.194 1.00 81.69 95 HIS A O 1
ATOM 745 N N . PRO A 1 96 ? -0.123 11.978 0.618 1.00 80.50 96 PRO A N 1
ATOM 746 C CA . PRO A 1 96 ? 0.566 10.933 -0.134 1.00 80.50 96 PRO A CA 1
ATOM 747 C C . PRO A 1 96 ? 1.897 11.409 -0.748 1.00 80.50 96 PRO A C 1
ATOM 749 O O . PRO A 1 96 ? 2.773 10.592 -1.021 1.00 80.50 96 PRO A O 1
ATOM 752 N N . ASP A 1 97 ? 2.081 12.728 -0.877 1.00 82.00 97 ASP A N 1
ATOM 753 C CA . ASP A 1 97 ? 3.307 13.378 -1.374 1.00 82.00 97 ASP A CA 1
ATOM 754 C C . ASP A 1 97 ? 4.209 13.970 -0.284 1.00 82.00 97 ASP A C 1
ATOM 756 O O . ASP A 1 97 ? 4.945 14.933 -0.517 1.00 82.00 97 ASP A O 1
ATOM 760 N N . LEU A 1 98 ? 4.143 13.462 0.949 1.00 83.12 98 LEU A N 1
ATOM 761 C CA . LEU A 1 98 ? 5.036 13.960 1.994 1.00 83.12 98 LEU A CA 1
ATOM 762 C C . LEU A 1 98 ? 6.499 13.624 1.673 1.00 83.12 98 LEU A C 1
ATOM 764 O O . LEU A 1 98 ? 6.834 12.450 1.510 1.00 83.12 98 LEU A O 1
ATOM 768 N N . PRO A 1 99 ? 7.410 14.616 1.697 1.00 86.31 99 PRO A N 1
ATOM 769 C CA . PRO A 1 99 ? 8.837 14.338 1.659 1.00 86.31 99 PRO A CA 1
ATOM 770 C C . PRO A 1 99 ? 9.242 13.447 2.835 1.00 86.31 99 PRO A C 1
ATOM 772 O O . PRO A 1 99 ? 8.742 13.625 3.950 1.00 86.31 99 PRO A O 1
ATOM 775 N N . THR A 1 100 ? 10.227 12.572 2.633 1.00 85.25 100 THR A N 1
ATOM 776 C CA . THR A 1 100 ? 10.712 11.595 3.624 1.00 85.25 100 THR A CA 1
ATOM 777 C C . THR A 1 100 ? 10.942 12.186 5.016 1.00 85.25 100 THR A C 1
ATOM 779 O O . THR A 1 100 ? 10.558 11.592 6.020 1.00 85.25 100 THR A O 1
ATOM 782 N N . ARG A 1 101 ? 11.534 13.385 5.108 1.00 86.62 101 ARG A N 1
ATOM 783 C CA . ARG A 1 101 ? 11.775 14.064 6.395 1.00 86.62 101 ARG A CA 1
ATOM 784 C C . ARG A 1 101 ? 10.474 14.471 7.096 1.00 86.62 101 ARG A C 1
ATOM 786 O O . ARG A 1 101 ? 10.374 14.366 8.317 1.00 86.62 101 ARG A O 1
ATOM 793 N N . SER A 1 102 ? 9.497 14.963 6.339 1.00 89.50 102 SER A N 1
ATOM 794 C CA . SER A 1 102 ? 8.183 15.339 6.870 1.00 89.50 102 SER A CA 1
ATOM 795 C C . SER A 1 102 ? 7.410 14.104 7.317 1.00 89.50 102 SER A C 1
ATOM 797 O O . SER A 1 102 ? 6.810 14.124 8.389 1.00 89.50 102 SER A O 1
ATOM 799 N N . LEU A 1 103 ? 7.504 13.017 6.548 1.00 88.44 103 LEU A N 1
ATOM 800 C CA . LEU A 1 103 ? 6.936 11.721 6.900 1.00 88.44 103 LEU A CA 1
ATOM 801 C C . LEU A 1 103 ? 7.536 11.173 8.203 1.00 88.44 103 LEU A C 1
ATOM 803 O O . LEU A 1 103 ? 6.789 10.804 9.102 1.00 88.44 103 LEU A O 1
ATOM 807 N N . ALA A 1 104 ? 8.863 11.218 8.368 1.00 91.19 104 ALA A N 1
ATOM 808 C CA . ALA A 1 104 ? 9.532 10.813 9.609 1.00 91.19 104 ALA A CA 1
ATOM 809 C C . ALA A 1 104 ? 9.008 11.570 10.841 1.00 91.19 104 ALA A C 1
ATOM 811 O O . ALA A 1 104 ? 8.792 10.983 11.905 1.00 91.19 104 ALA A O 1
ATOM 812 N N . ARG A 1 105 ? 8.794 12.886 10.704 1.00 91.06 105 ARG A N 1
ATOM 813 C CA . ARG A 1 105 ? 8.218 13.716 11.770 1.00 91.06 105 ARG A CA 1
ATOM 814 C C . ARG A 1 105 ? 6.771 13.318 12.065 1.00 91.06 105 ARG A C 1
ATOM 816 O O . ARG A 1 105 ? 6.433 13.148 13.231 1.00 91.06 105 ARG A O 1
ATOM 823 N N . GLN A 1 106 ? 5.960 13.114 11.027 1.00 89.12 106 GLN A N 1
ATOM 824 C CA . GLN A 1 106 ? 4.571 12.671 11.162 1.00 89.12 106 GLN A CA 1
ATOM 825 C C . GLN A 1 106 ? 4.483 11.319 11.887 1.00 89.12 106 GLN A C 1
ATOM 827 O O . GLN A 1 106 ? 3.710 11.177 12.827 1.00 89.12 106 GLN A O 1
ATOM 832 N N . VAL A 1 107 ? 5.316 10.343 11.512 1.00 90.69 107 VAL A N 1
ATOM 833 C CA . VAL A 1 107 ? 5.395 9.032 12.181 1.00 90.69 107 VAL A CA 1
ATOM 834 C C . VAL A 1 107 ? 5.732 9.184 13.661 1.00 90.69 107 VAL A C 1
ATOM 836 O O . VAL A 1 107 ? 5.098 8.562 14.512 1.00 90.69 107 VAL A O 1
ATOM 839 N N . ARG A 1 108 ? 6.696 10.051 13.990 1.00 91.44 108 ARG A N 1
ATOM 840 C CA . ARG A 1 108 ? 7.074 10.321 15.382 1.00 91.44 108 ARG A CA 1
ATOM 841 C C . ARG A 1 108 ? 5.906 10.875 16.201 1.00 91.44 108 ARG A C 1
ATOM 843 O O . ARG A 1 108 ? 5.723 10.451 17.338 1.00 91.44 108 ARG A O 1
ATOM 850 N N . GLU A 1 109 ? 5.133 11.799 15.636 1.00 89.12 109 GLU A N 1
ATOM 851 C CA . GLU A 1 109 ? 3.928 12.351 16.270 1.00 89.12 109 GLU A CA 1
ATOM 852 C C . GLU A 1 109 ? 2.840 11.278 16.423 1.00 89.12 109 GLU A C 1
ATOM 854 O O . GLU A 1 109 ? 2.245 11.132 17.489 1.00 89.12 109 GLU A O 1
ATOM 859 N N . ASN A 1 110 ? 2.619 10.463 15.392 1.00 87.81 110 ASN A N 1
ATOM 860 C CA . ASN A 1 110 ? 1.618 9.397 15.408 1.00 87.81 110 ASN A CA 1
ATOM 861 C C . ASN A 1 110 ? 1.916 8.328 16.452 1.00 87.81 110 ASN A C 1
ATOM 863 O O . ASN A 1 110 ? 1.009 7.901 17.159 1.00 87.81 110 ASN A O 1
ATOM 867 N N . ARG A 1 111 ? 3.185 7.953 16.620 1.00 88.12 111 ARG A N 1
ATOM 868 C CA . ARG A 1 111 ? 3.609 7.009 17.659 1.00 88.12 111 ARG A CA 1
ATOM 869 C C . ARG A 1 111 ? 3.234 7.471 19.071 1.00 88.12 111 ARG A C 1
ATOM 871 O O . ARG A 1 111 ? 3.073 6.634 19.954 1.00 88.12 111 ARG A O 1
ATOM 878 N N . GLN A 1 112 ? 3.121 8.783 19.286 1.00 88.56 112 GLN A N 1
ATOM 879 C CA . GLN A 1 112 ? 2.734 9.373 20.570 1.00 88.56 112 GLN A CA 1
ATOM 880 C C . GLN A 1 112 ? 1.217 9.547 20.708 1.00 88.56 112 GLN A C 1
ATOM 882 O O . GLN A 1 112 ? 0.697 9.436 21.815 1.00 88.56 112 GLN A O 1
ATOM 887 N N . ASN A 1 113 ? 0.519 9.817 19.602 1.00 87.94 113 ASN A N 1
ATOM 888 C CA . ASN A 1 113 ? -0.877 10.261 19.623 1.00 87.94 113 ASN A CA 1
ATOM 889 C C . ASN 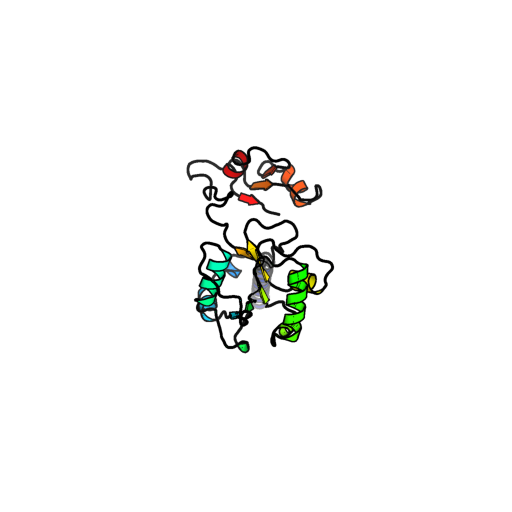A 1 113 ? -1.889 9.188 19.195 1.00 87.94 113 ASN A C 1
ATOM 891 O O . ASN A 1 113 ? -3.069 9.304 19.521 1.00 87.94 113 ASN A O 1
ATOM 895 N N . LEU A 1 114 ? -1.466 8.161 18.453 1.00 88.75 114 LEU A N 1
ATOM 896 C CA . LEU A 1 114 ? -2.354 7.125 17.931 1.00 88.75 114 LEU A CA 1
ATOM 897 C C . LEU A 1 114 ? -2.315 5.878 18.833 1.00 88.75 114 LEU A C 1
ATOM 899 O O . LEU A 1 114 ? -1.282 5.209 18.910 1.00 88.75 114 LEU A O 1
ATOM 903 N N . PRO A 1 115 ? -3.438 5.506 19.478 1.00 88.38 115 PRO A N 1
ATOM 904 C CA . PRO A 1 115 ? -3.454 4.480 20.526 1.00 88.38 115 PRO A CA 1
ATOM 905 C C . PRO A 1 115 ? -3.054 3.083 20.034 1.00 88.38 115 PRO A C 1
ATOM 907 O O . PRO A 1 115 ? -2.454 2.318 20.783 1.00 88.38 115 PRO A O 1
ATOM 910 N N . TYR A 1 116 ? -3.329 2.762 18.767 1.00 91.25 116 TYR A N 1
ATOM 911 C CA . TYR A 1 116 ? -3.044 1.438 18.195 1.00 91.25 116 TYR A CA 1
ATOM 912 C C . TYR A 1 116 ? -1.750 1.374 17.373 1.00 91.25 116 TYR A C 1
ATOM 914 O O . TYR A 1 116 ? -1.464 0.346 16.773 1.00 91.25 116 TYR A O 1
ATOM 922 N N . TRP A 1 117 ? -0.946 2.442 17.349 1.00 89.75 117 TRP A N 1
ATOM 923 C CA . TRP A 1 117 ? 0.268 2.503 16.524 1.00 89.75 117 TRP A CA 1
ATOM 924 C C . TRP A 1 117 ? 1.276 1.391 16.856 1.00 89.75 117 TRP A C 1
ATOM 926 O O . TRP A 1 117 ? 1.836 0.751 15.972 1.00 89.75 117 TRP A O 1
ATOM 936 N N . ASN A 1 118 ? 1.481 1.112 18.147 1.00 88.38 118 ASN A N 1
ATOM 937 C CA . ASN A 1 118 ? 2.516 0.181 18.604 1.00 88.38 118 ASN A CA 1
ATOM 938 C C . ASN A 1 118 ? 2.042 -1.278 18.755 1.00 88.38 118 ASN A C 1
ATOM 940 O O . ASN A 1 118 ? 2.818 -2.096 19.247 1.00 88.38 118 ASN A O 1
ATOM 944 N N . ARG A 1 119 ? 0.806 -1.640 18.366 1.00 89.69 119 ARG A N 1
ATOM 945 C CA . ARG A 1 119 ? 0.266 -2.987 18.661 1.00 89.69 119 ARG A CA 1
ATOM 946 C C . ARG A 1 119 ? 0.979 -4.121 17.908 1.00 89.69 119 ARG A C 1
ATOM 948 O O . ARG A 1 119 ? 1.119 -5.217 18.436 1.00 89.69 119 ARG A O 1
ATOM 955 N N . THR A 1 120 ? 1.467 -3.834 16.706 1.00 90.88 120 THR A N 1
ATOM 956 C CA . THR A 1 120 ? 2.149 -4.769 15.784 1.00 90.88 120 THR A CA 1
ATOM 957 C C . THR A 1 120 ? 3.502 -4.234 15.317 1.00 90.88 120 THR A C 1
ATOM 959 O O . THR A 1 120 ? 4.052 -4.721 14.331 1.00 90.88 120 THR A O 1
ATOM 962 N N . LEU A 1 121 ? 4.037 -3.202 15.982 1.00 88.44 121 LEU A N 1
ATOM 963 C CA . LEU A 1 121 ? 5.176 -2.433 15.468 1.00 88.44 121 LEU A CA 1
ATOM 964 C C . LEU A 1 121 ? 4.933 -1.936 14.031 1.00 88.44 121 LEU A C 1
ATOM 966 O O . LEU A 1 121 ? 5.841 -1.971 13.204 1.00 88.44 121 LEU A O 1
ATOM 970 N N . GLU A 1 122 ? 3.713 -1.470 13.753 1.00 91.06 122 GLU A N 1
ATOM 971 C CA . GLU A 1 122 ? 3.299 -0.865 12.479 1.00 91.06 122 GLU A CA 1
ATOM 972 C C . GLU A 1 122 ? 3.066 -1.863 11.326 1.00 91.06 122 GLU A C 1
ATOM 974 O O . GLU A 1 122 ? 2.820 -1.454 10.191 1.00 91.06 122 GLU A O 1
ATOM 979 N N . ALA A 1 123 ? 3.129 -3.173 11.586 1.00 94.19 123 ALA A N 1
ATOM 980 C CA . ALA A 1 123 ? 3.027 -4.197 10.542 1.00 94.19 123 ALA A CA 1
ATOM 981 C C . ALA A 1 123 ? 1.618 -4.363 9.944 1.00 94.19 123 ALA A C 1
ATOM 983 O O . ALA A 1 123 ? 1.462 -4.923 8.862 1.00 94.19 123 ALA A O 1
ATOM 984 N N . ASP A 1 124 ? 0.588 -3.888 10.641 1.00 95.44 124 ASP A N 1
ATOM 985 C CA . ASP A 1 124 ? -0.801 -3.885 10.172 1.00 95.44 124 ASP A CA 1
ATOM 986 C C . ASP A 1 124 ? -1.272 -2.499 9.715 1.00 95.44 124 ASP A C 1
ATOM 988 O O . ASP A 1 124 ? -2.453 -2.307 9.417 1.00 95.44 124 ASP A O 1
ATOM 992 N N . HIS A 1 125 ? -0.359 -1.534 9.618 1.00 95.88 125 HIS A N 1
ATOM 993 C CA . HIS A 1 125 ? -0.659 -0.206 9.106 1.00 95.88 125 HIS A CA 1
ATOM 994 C C . HIS A 1 125 ? -0.489 -0.147 7.592 1.00 95.88 125 HIS A C 1
ATOM 996 O O . HIS A 1 125 ? 0.438 -0.720 7.022 1.00 95.88 125 HIS A O 1
ATOM 1002 N N . VAL A 1 126 ? -1.387 0.589 6.944 1.00 95.94 126 VAL A N 1
ATOM 1003 C CA . VAL A 1 126 ? -1.426 0.803 5.498 1.00 95.94 126 VAL A CA 1
ATOM 1004 C C . VAL A 1 126 ? -1.496 2.298 5.226 1.00 95.94 126 VAL A C 1
ATOM 1006 O O . VAL A 1 126 ? -2.302 2.999 5.841 1.00 95.94 126 VAL A O 1
ATOM 1009 N N . PHE A 1 127 ? -0.686 2.802 4.300 1.00 93.38 127 PHE A N 1
ATOM 1010 C CA . PHE A 1 127 ? -0.633 4.231 3.985 1.00 93.38 127 PHE A CA 1
ATOM 1011 C C . PHE A 1 127 ? -0.353 4.480 2.503 1.00 93.38 127 PHE A C 1
ATOM 1013 O O . PHE A 1 127 ? 0.232 3.645 1.816 1.00 93.38 127 PHE A O 1
ATOM 1020 N N . LEU A 1 128 ? -0.754 5.652 2.011 1.00 92.12 128 LEU A N 1
ATOM 1021 C CA . LEU A 1 128 ? -0.435 6.104 0.658 1.00 92.12 128 LEU A CA 1
ATOM 1022 C C . LEU A 1 128 ? 0.913 6.835 0.629 1.00 92.12 128 LEU A C 1
ATOM 1024 O O . LEU A 1 128 ? 1.178 7.696 1.467 1.00 92.12 128 LEU A O 1
ATOM 1028 N N . SER A 1 129 ? 1.734 6.524 -0.372 1.00 91.25 129 SER A N 1
ATOM 1029 C CA . SER A 1 129 ? 2.951 7.261 -0.721 1.00 91.25 129 SER A CA 1
ATOM 1030 C C . SER A 1 129 ? 3.188 7.164 -2.227 1.00 91.25 129 SER A C 1
ATOM 1032 O O . SER A 1 129 ? 3.557 6.094 -2.716 1.00 91.25 129 SER A O 1
ATOM 1034 N N . LEU A 1 130 ? 2.969 8.258 -2.970 1.00 87.81 130 LEU A N 1
ATOM 1035 C CA . LEU A 1 130 ? 2.908 8.213 -4.443 1.00 87.81 130 LEU A CA 1
ATOM 1036 C C . LEU A 1 130 ? 4.223 7.719 -5.050 1.00 87.81 130 LEU A C 1
ATOM 1038 O O . LEU A 1 130 ? 4.235 6.719 -5.765 1.00 87.81 130 LEU A O 1
ATOM 1042 N N . SER A 1 131 ? 5.326 8.370 -4.679 1.00 85.94 131 SER A N 1
ATOM 1043 C CA . SER A 1 131 ? 6.687 8.034 -5.125 1.00 85.94 131 SER A CA 1
ATOM 1044 C C . SER A 1 131 ? 7.352 6.916 -4.313 1.00 85.94 131 SER A C 1
ATOM 1046 O O . SER A 1 131 ? 8.491 6.538 -4.607 1.00 85.94 131 SER A O 1
ATOM 1048 N N . GLY A 1 132 ? 6.666 6.424 -3.279 1.00 89.62 132 GLY A N 1
ATOM 1049 C CA . GLY A 1 132 ? 7.202 5.531 -2.261 1.00 89.62 132 GLY A CA 1
ATOM 1050 C C . GLY A 1 132 ? 8.264 6.166 -1.358 1.00 89.62 132 GLY A C 1
ATOM 1051 O O . GLY A 1 132 ? 8.763 7.265 -1.612 1.00 89.62 132 GLY A O 1
ATOM 1052 N N . ILE A 1 133 ? 8.621 5.462 -0.283 1.00 90.50 133 ILE A N 1
ATOM 1053 C CA . ILE A 1 133 ? 9.641 5.916 0.669 1.00 90.50 133 ILE A CA 1
ATOM 1054 C C . ILE A 1 133 ? 11.038 5.570 0.148 1.00 90.50 133 ILE A C 1
ATOM 1056 O O . ILE A 1 133 ? 11.334 4.414 -0.160 1.00 90.50 133 ILE A O 1
ATOM 1060 N N . ASP A 1 134 ? 11.928 6.558 0.126 1.00 87.50 134 ASP A N 1
ATOM 1061 C CA . ASP A 1 134 ? 13.333 6.397 -0.256 1.00 87.50 134 ASP A CA 1
ATOM 1062 C C . ASP A 1 134 ? 14.164 5.564 0.750 1.00 87.50 134 ASP A C 1
ATOM 1064 O O . ASP A 1 134 ? 13.662 4.963 1.708 1.00 87.50 134 ASP A O 1
ATOM 1068 N N . TYR A 1 135 ? 15.472 5.466 0.512 1.00 82.56 135 TYR A N 1
ATOM 1069 C CA . TYR A 1 135 ? 16.412 4.984 1.523 1.00 82.56 135 TYR A CA 1
ATOM 1070 C C . TYR A 1 135 ? 16.778 6.122 2.480 1.00 82.56 135 TYR A C 1
ATOM 1072 O O . TYR A 1 135 ? 17.723 6.875 2.255 1.00 82.56 135 TYR A O 1
ATOM 1080 N N . SER A 1 136 ? 16.034 6.220 3.579 1.00 82.50 136 SER A N 1
ATOM 1081 C CA . SER A 1 136 ? 16.315 7.172 4.650 1.00 82.50 136 SER A CA 1
ATOM 1082 C C . SER A 1 136 ? 17.179 6.562 5.751 1.00 82.50 136 SER A C 1
ATOM 1084 O O . SER A 1 136 ? 16.969 5.419 6.159 1.00 82.50 136 SER A O 1
ATOM 1086 N N . SER A 1 137 ? 18.096 7.356 6.310 1.00 87.06 137 SER A N 1
ATOM 1087 C CA . SER A 1 137 ? 18.771 7.027 7.571 1.00 87.06 137 SER A CA 1
ATOM 1088 C C . SER A 1 137 ? 17.920 7.356 8.805 1.00 87.06 137 SER A C 1
ATOM 1090 O O . SER A 1 137 ? 18.323 7.032 9.922 1.00 87.06 137 SER A O 1
ATOM 1092 N N . ASP A 1 138 ? 16.771 8.028 8.642 1.00 93.19 138 ASP A N 1
ATOM 1093 C CA . ASP A 1 138 ? 15.854 8.264 9.756 1.00 93.19 138 ASP A CA 1
ATOM 1094 C C . ASP A 1 138 ? 15.159 6.957 10.144 1.00 93.19 138 ASP A C 1
ATOM 1096 O O . ASP A 1 138 ? 14.521 6.292 9.325 1.00 93.19 138 ASP A O 1
ATOM 1100 N N . ARG A 1 139 ? 15.268 6.607 11.428 1.00 92.00 139 ARG A N 1
ATOM 1101 C CA . ARG A 1 139 ? 14.692 5.385 11.991 1.00 92.00 139 ARG A CA 1
ATOM 1102 C C . ARG A 1 139 ? 13.188 5.265 11.726 1.00 92.00 139 ARG A C 1
ATOM 1104 O O . ARG A 1 139 ? 12.733 4.167 11.439 1.00 92.00 139 ARG A O 1
ATOM 1111 N N . ASN A 1 140 ? 12.435 6.361 11.802 1.00 92.12 140 ASN A N 1
ATOM 1112 C CA . ASN A 1 140 ? 10.978 6.340 11.654 1.00 92.12 140 ASN A CA 1
ATOM 1113 C C . ASN A 1 140 ? 10.573 6.032 10.209 1.00 92.12 140 ASN A C 1
ATOM 1115 O O . ASN A 1 140 ? 9.684 5.221 9.985 1.00 92.12 140 ASN A O 1
ATOM 1119 N N . SER A 1 141 ? 11.258 6.626 9.228 1.00 92.25 141 SER A N 1
ATOM 1120 C CA . SER A 1 141 ? 11.022 6.316 7.812 1.00 92.25 141 SER A CA 1
ATOM 1121 C C . SER A 1 141 ? 11.430 4.885 7.468 1.00 92.25 141 SER A C 1
ATOM 1123 O O . SER A 1 141 ? 10.748 4.219 6.693 1.00 92.25 141 SER A O 1
ATOM 1125 N N . LEU A 1 142 ? 12.528 4.398 8.055 1.00 92.44 142 LEU A N 1
ATOM 1126 C CA . LEU A 1 142 ? 13.004 3.035 7.838 1.00 92.44 142 LEU A CA 1
ATOM 1127 C C . LEU A 1 142 ? 12.055 1.985 8.430 1.00 92.44 142 LEU A C 1
ATOM 1129 O O . LEU A 1 142 ? 11.783 0.983 7.772 1.00 92.44 142 LEU A O 1
ATOM 1133 N N . GLU A 1 143 ? 11.577 2.200 9.658 1.00 92.56 143 GLU A N 1
ATOM 1134 C CA . GLU A 1 143 ? 10.602 1.325 10.323 1.00 92.56 143 GLU A CA 1
ATOM 1135 C C . GLU A 1 143 ? 9.276 1.317 9.551 1.00 92.56 143 GLU A C 1
ATOM 1137 O O . GLU A 1 143 ? 8.822 0.239 9.169 1.00 92.56 143 GLU A O 1
ATOM 1142 N N . LEU A 1 144 ? 8.751 2.494 9.184 1.00 93.12 144 LEU A N 1
ATOM 1143 C CA . LEU A 1 144 ? 7.523 2.611 8.394 1.00 93.12 144 LEU A CA 1
ATOM 1144 C C . LEU A 1 144 ? 7.631 1.854 7.060 1.00 93.12 144 LEU A C 1
ATOM 1146 O O . LEU A 1 144 ? 6.758 1.059 6.723 1.00 93.12 144 LEU A O 1
ATOM 1150 N N . LYS A 1 145 ? 8.729 2.051 6.314 1.00 93.19 145 LYS A N 1
ATOM 1151 C CA . LYS A 1 145 ? 8.967 1.373 5.030 1.00 93.19 145 LYS A CA 1
ATOM 1152 C C . LYS A 1 145 ? 9.044 -0.146 5.172 1.00 93.19 145 LYS A C 1
ATOM 1154 O O . LYS A 1 145 ? 8.562 -0.866 4.300 1.00 93.19 145 LYS A O 1
ATOM 1159 N N . LYS A 1 146 ? 9.690 -0.647 6.228 1.00 92.88 146 LYS A N 1
ATOM 1160 C CA . LYS A 1 146 ? 9.910 -2.087 6.426 1.00 92.88 146 LYS A CA 1
ATOM 1161 C C . LYS A 1 146 ? 8.685 -2.807 6.970 1.00 92.88 146 LYS A C 1
ATOM 1163 O O . LYS A 1 146 ? 8.457 -3.947 6.576 1.00 92.88 146 LYS A O 1
ATOM 1168 N N . ASN A 1 147 ? 7.924 -2.157 7.843 1.00 94.69 147 ASN A N 1
ATOM 1169 C CA . ASN A 1 147 ? 6.869 -2.817 8.600 1.00 94.69 147 ASN A CA 1
ATOM 1170 C C . ASN A 1 147 ? 5.498 -2.603 7.954 1.00 94.69 147 ASN A C 1
ATOM 1172 O O . ASN A 1 147 ? 4.796 -3.574 7.696 1.00 94.69 147 ASN A O 1
ATOM 1176 N N . SER A 1 148 ? 5.137 -1.358 7.642 1.00 95.25 148 SER A N 1
ATOM 1177 C CA . SER A 1 148 ? 3.801 -1.007 7.148 1.00 95.25 148 SER A CA 1
ATOM 1178 C C . SER A 1 148 ? 3.646 -1.242 5.655 1.00 95.25 148 SER A C 1
ATOM 1180 O O . SER A 1 148 ? 4.601 -1.106 4.897 1.00 95.25 148 SER A O 1
ATOM 1182 N N . VAL A 1 149 ? 2.433 -1.541 5.202 1.00 96.81 149 VAL A N 1
ATOM 1183 C CA . VAL A 1 149 ? 2.114 -1.705 3.780 1.00 96.81 149 VAL A CA 1
ATOM 1184 C C . VAL A 1 149 ? 2.002 -0.333 3.115 1.00 96.81 149 VAL A C 1
ATOM 1186 O O . VAL A 1 149 ? 1.138 0.477 3.459 1.00 96.81 149 VAL A O 1
ATOM 1189 N N . GLN A 1 150 ? 2.864 -0.076 2.137 1.00 94.94 150 GLN A N 1
ATOM 1190 C CA . GLN A 1 150 ? 2.814 1.137 1.332 1.00 94.94 150 GLN A CA 1
ATOM 1191 C C . GLN A 1 150 ? 1.919 0.923 0.111 1.00 94.94 150 GLN A C 1
ATOM 1193 O O . GLN A 1 150 ? 1.980 -0.117 -0.548 1.00 94.94 150 GLN A O 1
ATOM 1198 N N . ILE A 1 151 ? 1.123 1.936 -0.219 1.00 94.75 151 ILE A N 1
ATOM 1199 C CA . ILE A 1 151 ? 0.367 2.016 -1.465 1.00 94.75 151 ILE A CA 1
ATOM 1200 C C . ILE A 1 151 ? 0.979 3.116 -2.335 1.00 94.75 151 ILE A C 1
ATOM 1202 O O . ILE A 1 151 ? 0.934 4.291 -1.966 1.00 94.75 151 ILE A O 1
ATOM 1206 N N . SER A 1 152 ? 1.528 2.742 -3.490 1.00 91.56 152 SER A N 1
ATOM 1207 C CA . SER A 1 152 ? 2.204 3.665 -4.417 1.00 91.56 152 SER A CA 1
ATOM 1208 C C . SER A 1 152 ? 1.536 3.722 -5.781 1.00 91.56 152 SER A C 1
ATOM 1210 O O . SER A 1 152 ? 0.742 2.853 -6.135 1.00 91.56 152 SER A O 1
ATOM 1212 N N . HIS A 1 153 ? 1.848 4.745 -6.573 1.00 86.44 153 HIS A N 1
ATOM 1213 C CA . HIS A 1 153 ? 1.441 4.745 -7.975 1.00 86.44 153 HIS A CA 1
ATOM 1214 C C . HIS A 1 153 ? 2.263 3.742 -8.776 1.00 86.44 153 HIS A C 1
ATOM 1216 O O . HIS A 1 153 ? 3.408 3.431 -8.451 1.00 86.44 153 HIS A O 1
ATOM 1222 N N . PHE A 1 154 ? 1.649 3.240 -9.841 1.00 83.19 154 PHE A N 1
ATOM 1223 C CA . PHE A 1 154 ? 2.354 2.507 -10.872 1.00 83.19 154 PHE A CA 1
ATOM 1224 C C . PHE A 1 154 ? 2.715 3.450 -12.037 1.00 83.19 154 PHE A C 1
ATOM 1226 O O . PHE A 1 154 ? 1.831 4.177 -12.507 1.00 83.19 154 PHE A O 1
ATOM 1233 N N . PRO A 1 155 ? 3.964 3.440 -12.542 1.00 79.06 155 PRO A N 1
ATOM 1234 C CA . PRO A 1 155 ? 5.080 2.567 -12.166 1.00 79.06 155 PRO A CA 1
ATOM 1235 C C . PRO A 1 155 ? 5.741 3.002 -10.850 1.00 79.06 155 PRO A C 1
ATOM 1237 O O . PRO A 1 155 ? 5.709 4.175 -10.486 1.00 79.06 155 PRO A O 1
ATOM 1240 N N . THR A 1 156 ? 6.362 2.055 -10.151 1.00 83.25 156 THR A N 1
ATOM 1241 C CA . THR A 1 156 ? 7.053 2.314 -8.881 1.00 83.25 156 THR A CA 1
ATOM 1242 C C . THR A 1 156 ? 8.483 2.799 -9.100 1.00 83.25 156 THR A C 1
ATOM 1244 O O . THR A 1 156 ? 9.150 2.373 -10.040 1.00 83.25 156 THR A O 1
ATOM 1247 N N . THR A 1 157 ? 8.989 3.629 -8.187 1.00 82.25 157 THR A N 1
ATOM 1248 C CA . THR A 1 157 ? 10.403 4.034 -8.170 1.00 82.25 157 THR A CA 1
ATOM 1249 C C . THR A 1 157 ? 11.284 2.894 -7.653 1.00 82.25 157 THR A C 1
ATOM 1251 O O . THR A 1 157 ? 10.997 2.320 -6.595 1.00 82.25 157 THR A O 1
ATOM 1254 N N . TYR A 1 158 ? 12.377 2.593 -8.363 1.00 79.12 158 TYR A N 1
ATOM 1255 C CA . TYR A 1 158 ? 13.335 1.566 -7.947 1.00 79.12 158 TYR A CA 1
ATOM 1256 C C . TYR A 1 158 ? 13.824 1.800 -6.511 1.00 79.12 158 TYR A C 1
ATOM 1258 O O . TYR A 1 158 ? 14.164 2.913 -6.106 1.00 79.12 158 TYR A O 1
ATOM 1266 N N . GLY A 1 159 ? 13.833 0.729 -5.717 1.00 83.56 159 GLY A N 1
ATOM 1267 C CA . GLY A 1 159 ? 14.266 0.759 -4.324 1.00 83.56 159 GLY A CA 1
ATOM 1268 C C . GLY A 1 159 ? 13.300 1.440 -3.351 1.00 83.56 159 GLY A C 1
ATOM 1269 O O . GLY A 1 159 ? 13.579 1.430 -2.153 1.00 83.56 159 GLY A O 1
ATOM 1270 N N . HIS A 1 160 ? 12.178 2.011 -3.803 1.00 89.12 160 HIS A N 1
ATOM 1271 C CA . HIS A 1 160 ? 11.176 2.661 -2.942 1.00 89.12 160 HIS A CA 1
ATOM 1272 C C . HIS A 1 160 ? 9.953 1.779 -2.646 1.00 89.12 160 HIS A C 1
ATOM 1274 O O . HIS A 1 160 ? 9.081 2.165 -1.869 1.00 89.12 160 HIS A O 1
ATOM 1280 N N . PHE A 1 161 ? 9.892 0.600 -3.261 1.00 89.50 161 PHE A N 1
ATOM 1281 C CA . PHE A 1 161 ? 8.775 -0.335 -3.200 1.00 89.50 161 PHE A CA 1
ATOM 1282 C C . PHE A 1 161 ? 9.278 -1.729 -2.816 1.00 89.50 161 PHE A C 1
ATOM 1284 O O . PHE A 1 161 ? 10.338 -2.155 -3.277 1.00 89.50 161 PHE A O 1
ATOM 1291 N N . ILE A 1 162 ? 8.537 -2.436 -1.962 1.00 90.75 162 ILE A N 1
ATOM 1292 C CA . ILE A 1 162 ? 8.856 -3.791 -1.502 1.00 90.75 162 ILE A CA 1
ATOM 1293 C C . ILE A 1 162 ? 7.838 -4.779 -2.103 1.00 90.75 162 ILE A C 1
ATOM 1295 O O . ILE A 1 162 ? 6.736 -4.903 -1.567 1.00 90.75 162 ILE A O 1
ATOM 1299 N N . PRO A 1 163 ? 8.188 -5.545 -3.158 1.00 86.69 163 PRO A N 1
ATOM 1300 C CA . PRO A 1 163 ? 7.215 -6.319 -3.944 1.00 86.69 163 PRO A CA 1
ATOM 1301 C C . PRO A 1 163 ? 6.398 -7.371 -3.193 1.00 86.69 163 PRO A C 1
ATOM 1303 O O . PRO A 1 163 ? 5.293 -7.704 -3.603 1.00 86.69 163 PRO A O 1
ATOM 1306 N N . HIS A 1 164 ? 6.927 -7.918 -2.100 1.00 86.06 164 HIS A N 1
ATOM 1307 C CA . HIS A 1 164 ? 6.245 -8.952 -1.318 1.00 86.06 164 HIS A CA 1
ATOM 1308 C C . HIS A 1 164 ? 5.334 -8.387 -0.213 1.00 86.06 164 HIS A C 1
ATOM 1310 O O . HIS A 1 164 ? 4.775 -9.164 0.559 1.00 86.06 164 HIS A O 1
ATOM 1316 N N . LYS A 1 165 ? 5.227 -7.057 -0.097 1.00 91.75 165 LYS A N 1
ATOM 1317 C CA . LYS A 1 165 ? 4.481 -6.366 0.965 1.00 91.75 165 LYS A CA 1
ATOM 1318 C C . LYS A 1 165 ? 3.614 -5.231 0.425 1.00 91.75 165 LYS A C 1
ATOM 1320 O O . LYS A 1 165 ? 2.456 -5.124 0.813 1.00 91.75 165 LYS A O 1
ATOM 1325 N N . ASP A 1 166 ? 4.188 -4.378 -0.416 1.00 94.50 166 ASP A N 1
ATOM 1326 C CA . ASP A 1 166 ? 3.568 -3.142 -0.886 1.00 94.50 166 ASP A CA 1
ATOM 1327 C C . ASP A 1 166 ? 2.617 -3.387 -2.061 1.00 94.50 166 ASP A C 1
ATOM 1329 O O . ASP A 1 166 ? 2.686 -4.404 -2.753 1.00 94.50 166 ASP A O 1
ATOM 1333 N N . ILE A 1 167 ? 1.706 -2.439 -2.285 1.00 93.88 167 ILE A N 1
ATOM 1334 C CA . ILE A 1 167 ? 0.643 -2.537 -3.289 1.00 93.88 167 ILE A CA 1
ATOM 1335 C C . ILE A 1 167 ? 0.698 -1.309 -4.198 1.00 93.88 167 ILE A C 1
ATOM 1337 O O . ILE A 1 167 ? 1.077 -0.216 -3.777 1.00 93.88 167 ILE A O 1
ATOM 1341 N N . THR A 1 168 ? 0.311 -1.469 -5.459 1.00 91.12 168 THR A N 1
ATOM 1342 C CA . THR A 1 168 ? 0.252 -0.367 -6.417 1.00 91.12 168 THR A CA 1
ATOM 1343 C C . THR A 1 168 ? -1.180 -0.001 -6.776 1.00 91.12 168 THR A C 1
ATOM 1345 O O . THR A 1 168 ? -2.064 -0.850 -6.902 1.00 91.12 168 THR A O 1
ATOM 1348 N N . LEU A 1 169 ? -1.413 1.296 -6.947 1.00 88.12 169 LEU A N 1
ATOM 1349 C CA . LEU A 1 169 ? -2.610 1.811 -7.586 1.00 88.12 169 LEU A CA 1
ATOM 1350 C C . LEU A 1 169 ? -2.487 1.657 -9.102 1.00 88.12 169 LEU A C 1
ATOM 1352 O O . LEU A 1 169 ? -1.379 1.748 -9.644 1.00 88.12 169 LEU A O 1
ATOM 1356 N N . PRO A 1 170 ? -3.620 1.469 -9.800 1.00 79.25 170 PRO A N 1
ATOM 1357 C CA . PRO A 1 170 ? -3.616 1.456 -11.250 1.00 79.25 170 PRO A CA 1
ATOM 1358 C C . PRO A 1 170 ? -3.056 2.780 -11.795 1.00 79.25 170 PRO A C 1
ATOM 1360 O O . PRO A 1 170 ? -3.216 3.831 -11.162 1.00 79.25 170 PRO A O 1
ATOM 1363 N N . PRO A 1 171 ? -2.411 2.749 -12.970 1.00 71.38 171 PRO A N 1
ATOM 1364 C CA . PRO A 1 171 ? -1.838 3.944 -13.568 1.00 71.38 171 PRO A CA 1
ATOM 1365 C C . PRO A 1 171 ? -2.919 5.007 -13.846 1.00 71.38 171 PRO A C 1
ATOM 1367 O O . PRO A 1 171 ? -4.034 4.695 -14.267 1.00 71.38 171 PRO A O 1
ATOM 1370 N N . LEU A 1 172 ? -2.571 6.277 -13.609 1.00 63.97 172 LEU A N 1
ATOM 1371 C CA . LEU A 1 172 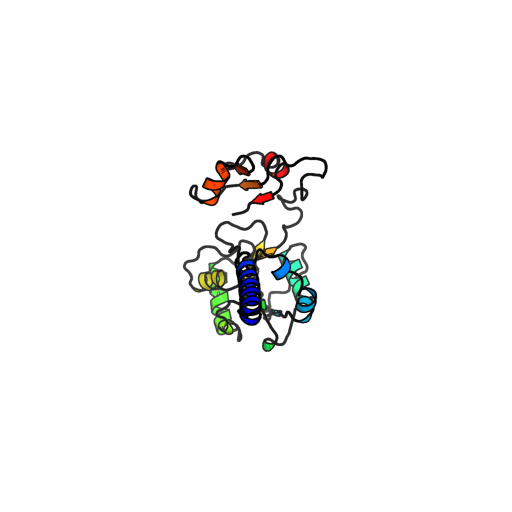? -3.371 7.472 -13.925 1.00 63.97 172 LEU A CA 1
ATOM 1372 C C . LEU A 1 172 ? -3.793 7.480 -15.398 1.00 63.97 172 LEU A C 1
ATOM 1374 O O . LEU A 1 172 ? -2.921 7.310 -16.225 1.00 63.97 172 LEU A O 1
ATOM 1378 N N . ASN A 1 173 ? -5.052 7.750 -15.763 1.00 55.81 173 ASN A N 1
ATOM 1379 C CA . ASN A 1 173 ? -5.442 7.967 -17.168 1.00 55.81 173 ASN A CA 1
ATOM 1380 C C . ASN A 1 173 ? -5.472 9.471 -17.526 1.00 55.81 173 ASN A C 1
ATOM 1382 O O . ASN A 1 173 ? -6.089 10.234 -16.782 1.00 55.81 173 ASN A O 1
ATOM 1386 N N . PRO A 1 174 ? -4.909 9.911 -18.671 1.00 53.47 174 PRO A N 1
ATOM 1387 C CA . PRO A 1 174 ? -4.118 9.132 -19.618 1.00 53.47 174 PRO A CA 1
ATOM 1388 C C . PRO A 1 174 ? -2.729 8.870 -19.037 1.00 53.47 174 PRO A C 1
ATOM 1390 O O . PRO A 1 174 ? -1.983 9.801 -18.734 1.00 53.47 174 PRO A O 1
ATOM 1393 N N . SER A 1 175 ? -2.379 7.598 -18.879 1.00 49.47 175 SER A N 1
ATOM 1394 C CA . SER A 1 175 ? -1.031 7.264 -18.441 1.00 49.47 175 SER A CA 1
ATOM 1395 C C . SER A 1 175 ? -0.133 7.489 -19.648 1.00 49.47 175 SER A C 1
ATOM 1397 O O . SER A 1 175 ? -0.497 7.076 -20.751 1.00 49.47 175 SER A O 1
ATOM 1399 N N . PRO A 1 176 ? 1.063 8.066 -19.491 1.00 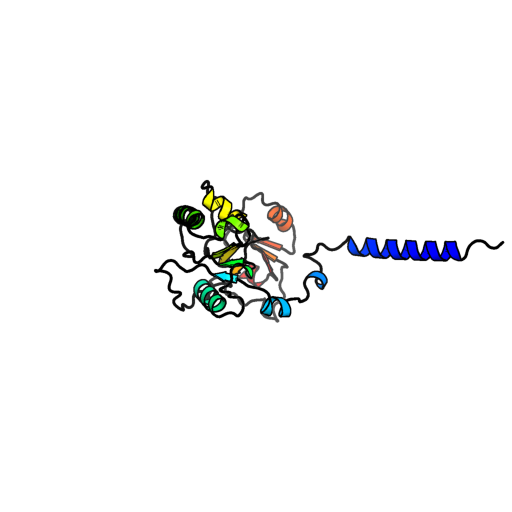46.09 176 PRO A N 1
ATOM 1400 C CA . PRO A 1 176 ? 2.098 7.940 -20.513 1.00 46.09 176 PRO A CA 1
ATOM 1401 C C . PRO A 1 176 ? 2.375 6.462 -20.857 1.00 46.09 176 PRO A C 1
ATOM 1403 O O . PRO A 1 176 ? 2.823 6.163 -21.957 1.00 46.09 176 PRO A O 1
ATOM 1406 N N . LEU A 1 177 ? 2.045 5.543 -19.936 1.00 48.03 177 LEU A N 1
ATOM 1407 C CA . LEU A 1 177 ? 2.090 4.086 -20.074 1.00 48.03 177 LEU A CA 1
ATOM 1408 C C . LEU A 1 177 ? 0.713 3.452 -20.343 1.00 48.03 177 LEU A C 1
ATOM 1410 O O . LEU A 1 177 ? 0.584 2.231 -20.252 1.00 48.03 177 LEU A O 1
ATOM 1414 N N . ALA A 1 178 ? -0.328 4.239 -20.655 1.00 43.69 178 ALA A N 1
ATOM 1415 C CA . ALA A 1 178 ? -1.639 3.740 -21.082 1.00 43.69 178 ALA A CA 1
ATOM 1416 C C . ALA A 1 178 ? -1.489 3.265 -22.522 1.00 43.69 178 ALA A C 1
ATOM 1418 O O . ALA A 1 178 ? -1.962 3.864 -23.484 1.00 43.69 178 ALA A O 1
ATOM 1419 N N . HIS A 1 179 ? -0.706 2.213 -22.676 1.00 51.47 179 HIS A N 1
ATOM 1420 C CA . HIS A 1 179 ? -0.625 1.451 -23.893 1.00 51.47 179 HIS A CA 1
ATOM 1421 C C . HIS A 1 179 ? -1.784 0.461 -23.848 1.00 51.47 179 HIS A C 1
ATOM 1423 O O . HIS A 1 179 ? -2.151 0.012 -22.756 1.00 51.47 179 HIS A O 1
ATOM 1429 N N . PRO A 1 180 ? -2.414 0.156 -24.994 1.00 45.66 180 PRO A N 1
ATOM 1430 C CA . PRO A 1 180 ? -3.474 -0.837 -25.041 1.00 45.66 180 PRO A CA 1
ATOM 1431 C C . PRO A 1 180 ? -2.975 -2.093 -24.326 1.00 45.66 180 PRO A C 1
ATOM 1433 O O . PRO A 1 180 ? -1.955 -2.668 -24.702 1.00 45.66 180 PRO A O 1
ATOM 1436 N N . HIS A 1 181 ? -3.637 -2.436 -23.220 1.00 48.16 181 HIS A N 1
ATOM 1437 C CA . HIS A 1 181 ? -3.322 -3.636 -22.471 1.00 48.16 181 HIS A CA 1
ATOM 1438 C C . HIS A 1 181 ? -3.437 -4.812 -23.440 1.00 48.16 181 HIS A C 1
ATOM 1440 O O . HIS A 1 181 ? -4.503 -5.041 -24.010 1.00 48.16 181 HIS A O 1
ATOM 1446 N N . ALA A 1 182 ? -2.320 -5.518 -23.603 1.00 46.44 182 ALA A N 1
ATOM 1447 C CA . ALA A 1 182 ? -2.074 -6.553 -24.596 1.00 46.44 182 ALA A CA 1
ATOM 1448 C C . ALA A 1 182 ? -1.860 -6.042 -26.039 1.00 46.44 182 ALA A C 1
ATOM 1450 O O . ALA A 1 182 ? -2.543 -5.121 -26.502 1.00 46.44 182 ALA A O 1
ATOM 1451 N N . PRO A 1 183 ? -0.956 -6.697 -26.799 1.00 50.12 183 PRO A N 1
ATOM 1452 C CA . PRO A 1 183 ? -0.972 -6.600 -28.250 1.00 50.12 183 PRO A CA 1
ATOM 1453 C C . PRO A 1 183 ? -2.416 -6.816 -28.724 1.00 50.12 183 PRO A C 1
ATOM 1455 O O . PRO A 1 183 ? -3.078 -7.731 -28.217 1.00 50.12 183 PRO A O 1
ATOM 1458 N N . PRO A 1 184 ? -2.946 -5.998 -29.654 1.00 52.75 184 PRO A N 1
ATOM 1459 C CA . PRO A 1 184 ? -4.260 -6.267 -30.230 1.00 52.75 184 PRO A CA 1
ATOM 1460 C C . PRO A 1 184 ? -4.295 -7.732 -30.664 1.00 52.75 184 PRO A C 1
ATOM 1462 O O . PRO A 1 184 ? -3.297 -8.206 -31.196 1.00 52.75 184 PRO A O 1
ATOM 1465 N N . ALA A 1 185 ? -5.410 -8.439 -30.449 1.00 54.44 185 ALA A N 1
ATOM 1466 C CA . ALA A 1 185 ? -5.537 -9.901 -30.608 1.00 54.44 185 ALA A CA 1
ATOM 1467 C C . ALA A 1 185 ? -5.026 -10.481 -31.951 1.00 54.44 185 ALA A C 1
ATOM 1469 O O . ALA A 1 185 ? -4.871 -11.690 -32.090 1.00 54.44 185 ALA A O 1
ATOM 1470 N N . ASN A 1 186 ? -4.741 -9.614 -32.924 1.00 56.75 186 ASN A N 1
ATOM 1471 C CA . ASN A 1 186 ? -4.226 -9.919 -34.252 1.00 56.75 186 ASN A CA 1
ATOM 1472 C C . ASN A 1 186 ? -2.697 -9.730 -34.405 1.00 56.75 186 ASN A C 1
ATOM 1474 O O . ASN A 1 186 ? -2.174 -9.968 -35.491 1.00 56.75 186 ASN A O 1
ATOM 1478 N N . LYS A 1 187 ? -1.973 -9.272 -33.373 1.00 60.34 187 LYS A N 1
ATOM 1479 C CA . LYS A 1 187 ? -0.506 -9.177 -33.350 1.00 60.34 187 LYS A CA 1
ATOM 1480 C C . LYS A 1 187 ? 0.059 -10.238 -32.412 1.00 60.34 187 LYS A C 1
ATOM 1482 O O . LYS A 1 187 ? -0.166 -10.196 -31.207 1.00 60.34 187 LYS A O 1
ATOM 1487 N N . THR A 1 188 ? 0.820 -11.172 -32.968 1.00 64.19 188 THR A N 1
ATOM 1488 C CA . THR A 1 188 ? 1.601 -12.133 -32.187 1.00 64.19 188 THR A CA 1
ATOM 1489 C C . THR A 1 188 ? 2.682 -11.371 -31.420 1.00 64.19 188 THR A C 1
ATOM 1491 O O . THR A 1 188 ? 3.473 -10.660 -32.039 1.00 64.19 188 THR A O 1
ATOM 1494 N N . ALA A 1 189 ? 2.711 -11.490 -30.088 1.00 66.81 189 ALA A N 1
ATOM 1495 C CA . ALA A 1 189 ? 3.847 -11.012 -29.303 1.00 66.81 189 ALA A CA 1
ATOM 1496 C C . ALA A 1 189 ? 5.111 -11.742 -29.783 1.00 66.81 189 ALA A C 1
ATOM 1498 O O . ALA A 1 189 ? 5.105 -12.966 -29.905 1.00 66.81 189 ALA A O 1
ATOM 1499 N N . MET A 1 190 ? 6.159 -10.985 -30.097 1.00 79.44 190 MET A N 1
ATOM 1500 C CA . MET A 1 190 ? 7.449 -11.508 -30.547 1.00 79.44 190 MET A CA 1
ATOM 1501 C C . MET A 1 190 ? 8.330 -11.932 -29.369 1.00 79.44 190 MET A C 1
ATOM 1503 O O . MET A 1 190 ? 9.176 -12.800 -29.535 1.00 79.44 190 MET A O 1
ATOM 1507 N N . TYR A 1 191 ? 8.095 -11.347 -28.193 1.00 81.81 191 TYR A N 1
ATOM 1508 C CA . TYR A 1 191 ? 8.863 -11.598 -26.979 1.00 81.81 191 TYR A CA 1
ATOM 1509 C C . TYR A 1 191 ? 7.935 -11.976 -25.822 1.00 81.81 191 TYR A C 1
ATOM 1511 O O . TYR A 1 191 ? 6.783 -11.528 -25.740 1.00 81.81 191 TYR A O 1
ATOM 1519 N N . LEU A 1 192 ? 8.436 -12.791 -24.899 1.00 84.00 192 LEU A N 1
ATOM 1520 C CA . LEU A 1 192 ? 7.752 -13.121 -23.658 1.00 84.00 192 LEU A CA 1
ATOM 1521 C C . LEU A 1 192 ? 7.740 -11.920 -22.709 1.00 84.00 192 LEU A C 1
ATOM 1523 O O . LEU A 1 192 ? 6.690 -11.611 -22.145 1.00 84.00 192 LEU A O 1
ATOM 1527 N N . GLY A 1 193 ? 8.860 -11.212 -22.566 1.00 82.75 193 GLY A N 1
ATOM 1528 C CA . GLY A 1 193 ? 8.969 -10.094 -21.632 1.00 82.75 193 GLY A CA 1
ATOM 1529 C C . GLY A 1 193 ? 9.860 -8.962 -22.127 1.00 82.75 193 GLY A C 1
ATOM 1530 O O . GLY A 1 193 ? 10.910 -9.195 -22.711 1.00 82.75 193 GLY A O 1
ATOM 1531 N N . TYR A 1 194 ? 9.454 -7.730 -21.845 1.00 84.38 194 TYR A N 1
ATOM 1532 C CA . TYR A 1 194 ? 10.278 -6.536 -22.010 1.00 84.38 194 TYR A CA 1
ATOM 1533 C C . TYR A 1 194 ? 10.624 -5.963 -20.641 1.00 84.38 194 TYR A C 1
ATOM 1535 O O . TYR A 1 194 ? 9.756 -5.868 -19.773 1.00 84.38 194 TYR A O 1
ATOM 1543 N N . MET A 1 195 ? 11.873 -5.555 -20.458 1.00 81.31 195 MET A N 1
ATOM 1544 C CA . MET A 1 195 ? 12.352 -4.903 -19.250 1.00 81.31 195 MET A CA 1
ATOM 1545 C C . MET A 1 195 ? 13.211 -3.708 -19.630 1.00 81.31 195 MET A C 1
ATOM 1547 O O . MET A 1 195 ? 14.099 -3.804 -20.478 1.00 81.31 195 MET A O 1
ATOM 1551 N N . ARG A 1 196 ? 12.992 -2.592 -18.944 1.00 78.25 196 ARG A N 1
ATOM 1552 C CA . ARG A 1 196 ? 13.895 -1.450 -19.009 1.00 78.25 196 ARG A CA 1
ATOM 1553 C C . ARG A 1 196 ? 14.860 -1.554 -17.835 1.00 78.25 196 ARG A C 1
ATOM 1555 O O . ARG A 1 196 ? 14.420 -1.714 -16.700 1.00 78.25 196 ARG A O 1
ATOM 1562 N N . SER A 1 197 ? 16.162 -1.517 -18.100 1.00 73.06 197 SER A N 1
ATOM 1563 C CA . SER A 1 197 ? 17.182 -1.626 -17.050 1.00 73.06 197 SER A CA 1
ATOM 1564 C C . SER A 1 197 ? 17.634 -0.262 -16.519 1.00 73.06 197 SER A C 1
ATOM 1566 O O . SER A 1 197 ? 18.679 -0.163 -15.878 1.00 73.06 197 SER A O 1
ATOM 1568 N N . ASP A 1 198 ? 16.896 0.809 -16.816 1.00 64.50 198 ASP A N 1
ATOM 1569 C CA . ASP A 1 198 ? 17.277 2.163 -16.441 1.00 64.50 198 ASP A CA 1
ATOM 1570 C C . ASP A 1 198 ? 17.195 2.365 -14.921 1.00 64.50 198 ASP A C 1
ATOM 1572 O O . ASP A 1 198 ? 16.174 2.132 -14.284 1.00 64.50 198 ASP A O 1
ATOM 1576 N N . GLY A 1 199 ? 18.304 2.792 -14.315 1.00 58.66 199 GLY A N 1
ATOM 1577 C CA . GLY A 1 199 ? 18.385 3.006 -12.867 1.00 58.66 199 GLY A CA 1
ATOM 1578 C C . GLY A 1 199 ? 18.627 1.743 -12.032 1.00 58.66 199 GLY A C 1
ATOM 1579 O O . GLY A 1 199 ? 18.821 1.862 -10.821 1.00 58.66 199 GLY A O 1
ATOM 1580 N N . LEU A 1 200 ? 18.690 0.559 -12.651 1.00 62.41 200 LEU A N 1
ATOM 1581 C CA . LEU A 1 200 ? 19.189 -0.645 -11.989 1.00 62.41 200 LEU A CA 1
ATOM 1582 C C . LEU A 1 200 ? 20.722 -0.649 -11.986 1.00 62.41 200 LEU A C 1
ATOM 1584 O O . LEU A 1 200 ? 21.336 -0.231 -12.970 1.00 62.41 200 LEU A O 1
ATOM 1588 N N . PRO A 1 201 ? 21.372 -1.143 -10.917 1.00 60.72 201 PRO A N 1
ATOM 1589 C CA . PRO A 1 201 ? 22.788 -1.476 -10.986 1.00 60.72 201 PRO A CA 1
ATOM 1590 C C . PRO A 1 201 ? 23.007 -2.471 -12.133 1.00 60.72 201 PRO A C 1
ATOM 1592 O O . PRO A 1 201 ? 22.248 -3.436 -12.247 1.00 60.72 201 PRO A O 1
ATOM 1595 N N . GLU A 1 202 ? 24.056 -2.276 -12.940 1.00 57.78 202 GLU A N 1
ATOM 1596 C CA . GLU A 1 202 ? 24.437 -3.198 -14.030 1.00 57.78 202 GLU A CA 1
ATOM 1597 C C . GLU A 1 202 ? 24.579 -4.661 -13.549 1.00 57.78 202 GLU A C 1
ATOM 1599 O O . GLU A 1 202 ? 24.476 -5.597 -14.333 1.00 57.78 202 GLU A O 1
ATOM 1604 N N . GLU A 1 203 ? 24.739 -4.873 -12.239 1.00 57.25 203 GLU A N 1
ATOM 1605 C CA . GLU A 1 203 ? 24.896 -6.171 -11.581 1.00 57.25 203 GLU A CA 1
ATOM 1606 C C . GLU A 1 203 ? 23.595 -6.798 -11.043 1.00 57.25 203 GLU A C 1
ATOM 1608 O O . GLU A 1 203 ? 23.655 -7.706 -10.209 1.00 57.25 203 GLU A O 1
ATOM 1613 N N . SER A 1 204 ? 22.401 -6.356 -11.456 1.00 69.31 204 SER A N 1
ATOM 1614 C CA . SER A 1 204 ? 21.192 -7.072 -11.021 1.00 69.31 204 SER A CA 1
ATOM 1615 C C . SER A 1 204 ? 21.212 -8.503 -11.585 1.00 69.31 204 SER A C 1
ATOM 1617 O O . SER A 1 204 ? 21.322 -8.715 -12.795 1.00 69.31 204 SER A O 1
ATOM 1619 N N . SER A 1 205 ? 21.138 -9.509 -10.706 1.00 74.50 205 SER A N 1
ATOM 1620 C CA . SER A 1 205 ? 21.232 -10.923 -11.101 1.00 74.50 205 SER A CA 1
ATOM 1621 C C . SER A 1 205 ? 20.179 -11.301 -12.144 1.00 74.50 205 SER A C 1
ATOM 1623 O O . SER A 1 205 ? 20.455 -12.106 -13.025 1.00 74.50 205 SER A O 1
ATOM 1625 N N . ILE A 1 206 ? 19.009 -10.660 -12.077 1.00 78.12 206 ILE A N 1
ATOM 1626 C CA . ILE A 1 206 ? 17.910 -10.842 -13.024 1.00 78.12 206 ILE A CA 1
ATOM 1627 C C . ILE A 1 206 ? 18.221 -10.274 -14.413 1.00 78.12 206 ILE A C 1
ATOM 1629 O O . ILE A 1 206 ? 17.931 -10.931 -15.404 1.00 78.12 206 ILE A O 1
ATOM 1633 N N . VAL A 1 207 ? 18.865 -9.104 -14.517 1.00 80.00 207 VAL A N 1
ATOM 1634 C CA . VAL A 1 207 ? 19.291 -8.572 -15.823 1.00 80.00 207 VAL A CA 1
ATOM 1635 C C . VAL A 1 207 ? 20.335 -9.491 -16.446 1.00 80.00 207 VAL A C 1
ATOM 1637 O O . VAL A 1 207 ? 20.213 -9.828 -17.617 1.00 80.00 207 VAL A O 1
ATOM 1640 N N . ASN A 1 208 ? 21.313 -9.959 -15.668 1.00 81.69 208 ASN A N 1
ATOM 1641 C CA . ASN A 1 208 ? 22.352 -10.866 -16.169 1.00 81.69 208 ASN A CA 1
ATOM 1642 C C . ASN A 1 208 ? 21.802 -12.222 -16.639 1.00 81.69 208 ASN A C 1
ATOM 1644 O O . ASN A 1 208 ? 22.349 -12.822 -17.565 1.00 81.69 208 ASN A O 1
ATOM 1648 N N . GLU A 1 209 ? 20.730 -12.705 -16.012 1.00 83.81 209 GLU A N 1
ATOM 1649 C CA . GLU A 1 209 ? 20.042 -13.929 -16.420 1.00 83.81 209 GLU A CA 1
ATOM 1650 C C . GLU A 1 209 ? 19.227 -13.711 -17.702 1.00 83.81 209 GLU A C 1
ATOM 1652 O O . GLU A 1 209 ? 19.362 -14.475 -18.657 1.00 83.81 209 GLU A O 1
ATOM 1657 N N . LEU A 1 210 ? 18.440 -12.632 -17.758 1.00 86.44 210 LEU A N 1
ATOM 1658 C CA . LEU A 1 210 ? 17.503 -12.381 -18.854 1.00 86.44 210 LEU A CA 1
ATOM 1659 C C . LEU A 1 210 ? 18.151 -11.780 -20.107 1.00 86.44 210 LEU A C 1
ATOM 1661 O O . LEU A 1 210 ? 17.605 -11.931 -21.193 1.00 86.44 210 LEU A O 1
ATOM 1665 N N . ILE A 1 211 ? 19.310 -11.120 -20.003 1.00 85.06 211 ILE A N 1
ATOM 1666 C CA . ILE A 1 211 ? 19.968 -10.478 -21.157 1.00 85.06 211 ILE A CA 1
ATOM 1667 C C . ILE A 1 211 ? 20.400 -11.480 -22.237 1.00 85.06 211 ILE A C 1
ATOM 1669 O O . ILE A 1 211 ? 20.530 -11.114 -23.403 1.00 85.06 211 ILE A O 1
ATOM 1673 N N . ASN A 1 212 ? 20.623 -12.739 -21.853 1.00 85.06 212 ASN A N 1
ATOM 1674 C CA . ASN A 1 212 ? 21.006 -13.813 -22.768 1.00 85.06 212 ASN A CA 1
ATOM 1675 C C . ASN A 1 212 ? 19.810 -14.666 -23.221 1.00 85.06 212 ASN A C 1
ATOM 1677 O O . ASN A 1 212 ? 19.995 -15.581 -24.027 1.00 85.06 212 ASN A O 1
ATOM 1681 N N . ASP A 1 213 ? 18.608 -14.400 -22.705 1.00 87.88 213 ASP A N 1
ATOM 1682 C CA . ASP A 1 213 ? 17.405 -15.147 -23.050 1.00 87.88 213 ASP A CA 1
ATOM 1683 C C . ASP A 1 213 ? 16.743 -14.534 -24.301 1.00 87.88 213 ASP A C 1
ATOM 1685 O O . ASP A 1 213 ? 16.366 -13.360 -24.282 1.00 87.88 213 ASP A O 1
ATOM 1689 N N . PRO A 1 214 ? 16.586 -15.292 -25.404 1.00 87.19 214 PRO A N 1
ATOM 1690 C CA . PRO A 1 214 ? 15.995 -14.780 -26.640 1.00 87.19 214 PRO A CA 1
ATOM 1691 C C . PRO A 1 214 ? 14.512 -14.398 -26.513 1.00 87.19 214 PRO A C 1
ATOM 1693 O O . PRO A 1 214 ? 14.010 -13.647 -27.355 1.00 87.19 214 PRO A O 1
ATOM 1696 N N . ASP A 1 215 ? 13.811 -14.895 -25.492 1.00 88.19 215 ASP A N 1
ATOM 1697 C CA . ASP A 1 215 ? 12.408 -14.572 -25.242 1.00 88.19 215 ASP A CA 1
ATOM 1698 C C . ASP A 1 215 ? 12.245 -13.233 -24.499 1.00 88.19 215 ASP A C 1
ATOM 1700 O O . ASP A 1 215 ? 11.125 -12.717 -24.408 1.00 88.19 215 ASP A O 1
ATOM 1704 N N . PHE A 1 216 ? 13.330 -12.639 -23.991 1.00 87.75 216 PHE A N 1
ATOM 1705 C CA . PHE A 1 216 ? 13.299 -11.379 -23.255 1.00 87.75 216 PHE A CA 1
ATOM 1706 C C . PHE A 1 216 ? 14.072 -10.267 -23.966 1.00 87.75 216 PHE A C 1
ATOM 1708 O O . PHE A 1 216 ? 15.125 -10.471 -24.561 1.00 87.75 216 PHE A O 1
ATOM 1715 N N . VAL A 1 217 ? 13.545 -9.046 -23.879 1.00 87.06 217 VAL A N 1
ATOM 1716 C CA . VAL A 1 217 ? 14.219 -7.840 -24.370 1.00 87.06 217 VAL A CA 1
ATOM 1717 C C . VAL A 1 217 ? 14.556 -6.954 -23.188 1.00 87.06 217 VAL A C 1
ATOM 1719 O O . VAL A 1 217 ? 13.656 -6.452 -22.514 1.00 87.06 217 VAL A O 1
ATOM 1722 N N . ILE A 1 218 ? 15.853 -6.743 -22.966 1.00 85.12 218 ILE A N 1
ATOM 1723 C CA . ILE A 1 218 ? 16.364 -5.832 -21.944 1.00 85.12 218 ILE A CA 1
ATOM 1724 C C . ILE A 1 218 ? 16.897 -4.576 -22.628 1.00 85.12 218 ILE A C 1
ATOM 1726 O O . ILE A 1 218 ? 17.852 -4.634 -23.403 1.00 85.12 218 ILE A O 1
ATOM 1730 N N . GLU A 1 219 ? 16.280 -3.434 -22.347 1.00 79.00 219 GLU A N 1
ATOM 1731 C CA . GLU A 1 219 ? 16.679 -2.147 -22.908 1.00 79.00 219 GLU A CA 1
ATOM 1732 C C . GLU A 1 219 ? 17.428 -1.309 -21.866 1.00 79.00 219 GLU A C 1
ATOM 1734 O O . GLU A 1 219 ? 16.867 -0.926 -20.837 1.00 79.00 219 GLU A O 1
ATOM 1739 N N . SER A 1 220 ? 18.699 -1.013 -22.150 1.00 69.88 220 SER A N 1
ATOM 1740 C CA . SER A 1 220 ? 19.594 -0.250 -21.268 1.00 69.88 220 SER A CA 1
ATOM 1741 C C . SER A 1 220 ? 19.691 1.240 -21.593 1.00 69.88 220 SER A C 1
ATOM 1743 O O . SER A 1 220 ? 20.116 2.026 -20.748 1.00 69.88 220 SER A O 1
ATOM 1745 N N . GLN A 1 221 ? 19.276 1.655 -22.792 1.00 61.62 221 GLN A N 1
ATOM 1746 C CA . GLN A 1 221 ? 19.223 3.055 -23.215 1.00 61.62 221 GLN A CA 1
ATOM 1747 C C . GLN A 1 221 ? 17.861 3.360 -23.836 1.00 61.62 221 GLN A C 1
ATOM 1749 O O . GLN A 1 221 ? 17.329 2.505 -24.535 1.00 61.62 221 GLN A O 1
ATOM 1754 N N . PRO A 1 222 ? 17.300 4.562 -23.629 1.00 57.25 222 PRO A N 1
ATOM 1755 C CA . PRO A 1 222 ? 15.988 4.902 -24.162 1.00 57.25 222 PRO A CA 1
ATOM 1756 C C . PRO A 1 222 ? 16.016 4.950 -25.698 1.00 57.25 222 PRO A C 1
ATOM 1758 O O . PRO A 1 222 ? 16.592 5.869 -26.280 1.00 57.25 222 PRO A O 1
ATOM 1761 N N . SER A 1 223 ? 15.383 3.978 -26.359 1.00 59.81 223 SER A N 1
ATOM 1762 C CA . SER A 1 223 ? 14.908 4.114 -27.740 1.00 59.81 223 SER A CA 1
ATOM 1763 C C . SER A 1 223 ? 13.469 4.646 -27.760 1.00 59.81 223 SER A C 1
ATOM 1765 O O . SER A 1 223 ? 12.855 4.854 -26.712 1.00 59.81 223 SER A O 1
ATOM 1767 N N . ASP A 1 224 ? 12.891 4.822 -28.953 1.00 58.53 224 ASP A N 1
ATOM 1768 C CA . ASP A 1 224 ? 11.474 5.173 -29.140 1.00 58.53 224 ASP A CA 1
ATOM 1769 C C . ASP A 1 224 ? 10.484 4.136 -28.546 1.00 58.53 224 ASP A C 1
ATOM 1771 O O . ASP A 1 224 ? 9.281 4.303 -28.733 1.00 58.53 224 ASP A O 1
ATOM 1775 N N . GLY A 1 225 ? 10.966 3.085 -27.849 1.00 54.72 225 GLY A N 1
ATOM 1776 C CA . GLY A 1 225 ? 10.381 2.383 -26.683 1.00 54.72 225 GLY A CA 1
ATOM 1777 C C . GLY A 1 225 ? 9.085 1.589 -26.885 1.00 54.72 225 GLY A C 1
ATOM 1778 O O . GLY A 1 225 ? 8.904 0.495 -26.351 1.00 54.72 225 GLY A O 1
ATOM 1779 N N . LEU A 1 226 ? 8.183 2.094 -27.719 1.00 59.50 226 LEU A N 1
ATOM 1780 C CA . LEU A 1 226 ? 6.877 1.525 -28.019 1.00 59.50 226 LEU A CA 1
ATOM 1781 C C . LEU A 1 226 ? 6.973 0.202 -28.788 1.00 59.50 226 LEU A C 1
ATOM 1783 O O . LEU A 1 226 ? 6.065 -0.623 -28.701 1.00 59.50 226 LEU A O 1
ATOM 1787 N N . GLY A 1 227 ? 8.044 0.007 -29.564 1.00 65.88 227 GLY A N 1
ATOM 1788 C CA . GLY A 1 227 ? 8.208 -1.152 -30.443 1.00 65.88 227 GLY A CA 1
ATOM 1789 C C . GLY A 1 227 ? 8.393 -2.458 -29.674 1.00 65.88 227 GLY A C 1
ATOM 1790 O O . GLY A 1 227 ? 7.638 -3.405 -29.878 1.00 65.88 227 GLY A O 1
ATOM 1791 N N . TYR A 1 228 ? 9.370 -2.505 -28.766 1.00 70.81 228 TYR A N 1
ATOM 1792 C CA . TYR A 1 228 ? 9.655 -3.703 -27.972 1.00 70.81 228 TYR A CA 1
ATOM 1793 C C . TYR A 1 228 ? 8.578 -3.958 -26.920 1.00 70.81 228 TYR A C 1
ATOM 1795 O O . TYR A 1 228 ? 8.098 -5.086 -26.798 1.00 70.81 228 TYR A O 1
ATOM 1803 N N . MET A 1 229 ? 8.125 -2.904 -26.236 1.00 69.06 229 MET A N 1
ATOM 1804 C CA . MET A 1 229 ? 7.054 -2.993 -25.245 1.00 69.06 229 MET A CA 1
ATOM 1805 C C . MET A 1 229 ? 5.742 -3.497 -25.870 1.00 69.06 229 MET A C 1
ATOM 1807 O O . MET A 1 229 ? 5.121 -4.418 -25.346 1.00 69.06 229 MET A O 1
ATOM 1811 N N . GLY A 1 230 ? 5.346 -2.961 -27.031 1.00 68.56 230 GLY A N 1
ATOM 1812 C CA . GLY A 1 230 ? 4.128 -3.370 -27.739 1.00 68.56 230 GLY A CA 1
ATOM 1813 C C . GLY A 1 230 ? 4.194 -4.759 -28.387 1.00 68.56 230 GLY A C 1
ATOM 1814 O O . GLY A 1 230 ? 3.152 -5.327 -28.715 1.00 68.56 230 GLY A O 1
ATOM 1815 N N . ASN A 1 231 ? 5.399 -5.308 -28.560 1.00 75.56 231 ASN A N 1
ATOM 1816 C CA . ASN A 1 231 ? 5.633 -6.649 -29.100 1.00 75.56 231 ASN A CA 1
ATOM 1817 C C . ASN A 1 231 ? 5.931 -7.689 -28.009 1.00 75.56 231 ASN A C 1
ATOM 1819 O O . ASN A 1 231 ? 6.212 -8.841 -28.340 1.00 75.56 231 ASN A O 1
ATOM 1823 N N . SER A 1 232 ? 5.867 -7.312 -26.733 1.00 77.94 232 SER A N 1
ATOM 1824 C CA . SER A 1 232 ? 6.126 -8.212 -25.610 1.00 77.94 232 SER A CA 1
ATOM 1825 C C . SER A 1 232 ? 4.832 -8.624 -24.923 1.00 77.94 232 SER A C 1
ATOM 1827 O O . SER A 1 232 ? 3.885 -7.844 -24.819 1.00 77.94 232 SER A O 1
ATOM 1829 N N . LYS A 1 233 ? 4.773 -9.867 -24.442 1.00 78.44 233 LYS A N 1
ATOM 1830 C CA . LYS A 1 233 ? 3.602 -10.372 -23.714 1.00 78.44 233 LYS A CA 1
ATOM 1831 C C . LYS A 1 233 ? 3.501 -9.775 -22.308 1.00 78.44 233 LYS A C 1
ATOM 1833 O O . LYS A 1 233 ? 2.395 -9.515 -21.837 1.00 78.44 233 LYS A O 1
ATOM 1838 N N . PHE A 1 234 ? 4.641 -9.548 -21.662 1.00 79.94 234 PHE A N 1
ATOM 1839 C CA . PHE A 1 234 ? 4.739 -8.974 -20.325 1.00 79.94 234 PHE A CA 1
ATOM 1840 C C . PHE A 1 234 ? 5.728 -7.808 -20.294 1.00 79.94 234 PHE A C 1
ATOM 1842 O O . PHE A 1 234 ? 6.679 -7.760 -21.070 1.00 79.94 234 PHE A O 1
ATOM 1849 N N . CYS A 1 235 ? 5.506 -6.869 -19.377 1.00 76.00 235 CYS A N 1
ATOM 1850 C CA . CYS A 1 235 ? 6.477 -5.839 -19.025 1.00 76.00 235 CYS A CA 1
ATOM 1851 C C . CYS A 1 235 ? 6.968 -6.132 -17.608 1.00 76.00 235 CYS A C 1
ATOM 1853 O O . CYS A 1 235 ? 6.154 -6.257 -16.689 1.00 76.00 235 CYS A O 1
ATOM 1855 N N . LEU A 1 236 ? 8.276 -6.294 -17.453 1.00 75.94 236 LEU A N 1
ATOM 1856 C CA . LEU A 1 236 ? 8.930 -6.538 -16.179 1.00 75.94 236 LEU A CA 1
ATOM 1857 C C . LEU A 1 236 ? 9.365 -5.200 -15.586 1.00 75.94 236 LEU A C 1
ATOM 1859 O O . LEU A 1 236 ? 10.037 -4.405 -16.242 1.00 75.94 236 LEU A O 1
ATOM 1863 N N . PHE A 1 237 ? 8.975 -4.978 -14.336 1.00 69.12 237 PHE A N 1
ATOM 1864 C CA . PHE A 1 237 ? 9.347 -3.815 -13.540 1.00 69.12 237 PHE A CA 1
ATOM 1865 C C . PHE A 1 237 ? 10.113 -4.349 -12.333 1.00 69.12 237 PHE A C 1
ATOM 1867 O O . PHE A 1 237 ? 9.597 -5.223 -11.632 1.00 69.12 237 PHE A O 1
ATOM 1874 N N . VAL A 1 238 ? 11.346 -3.882 -12.144 1.00 58.16 238 VAL A N 1
ATOM 1875 C CA . VAL A 1 238 ? 12.255 -4.322 -11.074 1.00 58.16 238 VAL A CA 1
ATOM 1876 C C . VAL A 1 238 ? 12.598 -3.136 -10.187 1.00 58.16 238 VAL A C 1
ATOM 1878 O O . VAL A 1 238 ? 12.781 -2.030 -10.739 1.00 58.16 238 VAL A O 1
#

Radius of gyration: 24.42 Å; chains: 1; bounding box: 43×90×55 Å

pLDDT: mean 75.73, std 16.8, range [43.69, 97.19]

Foldseek 3Di:
DDPDPPVVVVVVVVVVVVVVVVVVPPDDCVRDVVSPPDCVVVCLQQAAEEEDDPDPPDDLDCDLDLVSVVVVPVVVGNRYDPDVVSHQAYEYADPQDDDLVRQLVVLVVCVVVPPCCPVQLQQRYEYHHAQAQAPDPRPSSVSNQVRHAYEYEPPYDPRRDDVVGYHYGYHRPVHPPPDPLAQDPPAAQQAAEEEECEPPDPPDVVCVVQVPPSRYHYHDDDDVPCVNHNSYNYYDDD

Secondary structure (DSSP, 8-state):
----HHHHHHHHHHHHHHHHHHHTTS--TTT-GGGSS-THHHHHHH--EEEPPPPTT------SSHHHHHHHHHHTSTTEES-TTS-SEEEE---TT--HHHHHHHHHHHHHH-TTTTTTTTTTEEEE-TT-----SSHHHHHHHHHSEEEEESSPPTTS--TTT-EEEPPPSSPTT-PPSSS-TTS--SEEEEEE-TTS-TT-HHHHHHTT-TTEEEESS----HHHHHTEEEEE--

Organism: NCBI:txid1293975